Protein AF-A0A8S9J1J8-F1 (afdb_monomer_lite)

Structure (mmCIF, N/CA/C/O backbone):
data_AF-A0A8S9J1J8-F1
#
_entry.id   AF-A0A8S9J1J8-F1
#
loop_
_atom_site.group_PDB
_atom_site.id
_atom_site.type_symbol
_atom_site.label_atom_id
_atom_site.label_alt_id
_atom_site.label_comp_id
_atom_site.label_asym_id
_atom_site.label_entity_id
_atom_site.label_seq_id
_atom_site.pdbx_PDB_ins_code
_atom_site.Cartn_x
_atom_site.Cartn_y
_atom_site.Cartn_z
_atom_site.occupancy
_atom_site.B_iso_or_equiv
_atom_site.auth_seq_id
_atom_site.auth_comp_id
_atom_site.auth_asym_id
_atom_site.auth_atom_id
_atom_site.pdbx_PDB_model_num
ATOM 1 N N . MET A 1 1 ? 12.847 0.656 6.861 1.00 25.53 1 MET A N 1
ATOM 2 C CA . MET A 1 1 ? 12.486 1.828 7.691 1.00 25.53 1 MET A CA 1
ATOM 3 C C . MET A 1 1 ? 11.858 1.323 8.984 1.00 25.53 1 MET A C 1
ATOM 5 O O . MET A 1 1 ? 11.031 0.424 8.925 1.00 25.53 1 MET A O 1
ATOM 9 N N . GLN A 1 2 ? 12.341 1.802 10.129 1.00 24.42 2 GLN A N 1
ATOM 10 C CA . GLN A 1 2 ? 11.990 1.339 11.476 1.00 24.42 2 GLN A CA 1
ATOM 11 C C . GLN A 1 2 ? 10.676 2.005 11.918 1.00 24.42 2 GLN A C 1
ATOM 13 O O . GLN A 1 2 ? 10.567 3.224 11.821 1.00 24.42 2 GLN A O 1
ATOM 18 N N . LEU A 1 3 ? 9.692 1.235 12.387 1.00 32.12 3 LEU A N 1
ATOM 19 C CA . LEU A 1 3 ? 8.534 1.776 13.107 1.00 32.12 3 LEU A CA 1
ATOM 20 C C . LEU A 1 3 ? 8.740 1.469 14.590 1.00 32.12 3 LEU A C 1
ATOM 22 O O . LEU A 1 3 ? 8.876 0.304 14.964 1.00 32.12 3 LEU A O 1
ATOM 26 N N . SER A 1 4 ? 8.841 2.511 15.412 1.00 30.23 4 SER A N 1
ATOM 27 C CA . SER A 1 4 ? 9.025 2.411 16.860 1.00 30.23 4 SER A CA 1
ATOM 28 C C . SER A 1 4 ? 7.765 2.885 17.574 1.00 30.23 4 SER A C 1
ATOM 30 O O . SER A 1 4 ? 7.370 4.034 17.408 1.00 30.23 4 SER A O 1
ATOM 32 N N . GLY A 1 5 ? 7.182 2.022 18.400 1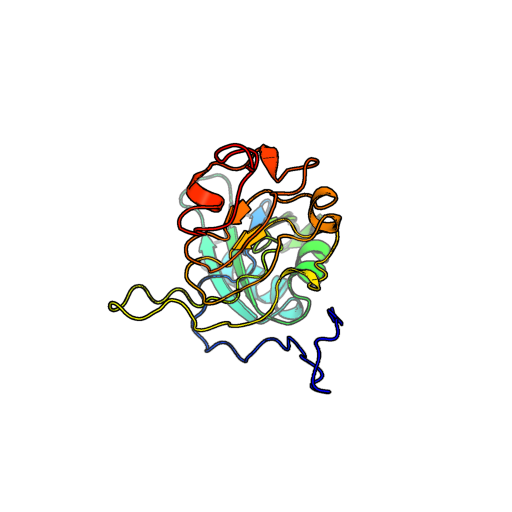.00 36.88 5 GLY A N 1
ATOM 33 C CA . GLY A 1 5 ? 6.126 2.359 19.350 1.00 36.88 5 GLY A CA 1
ATOM 34 C C . GLY A 1 5 ? 6.207 1.420 20.552 1.00 36.88 5 GLY A C 1
ATOM 35 O O . GLY A 1 5 ? 6.555 0.249 20.405 1.00 36.88 5 GLY A O 1
ATOM 36 N N . THR A 1 6 ? 5.949 1.943 21.748 1.00 33.34 6 THR A N 1
ATOM 37 C CA . THR A 1 6 ? 5.996 1.206 23.017 1.00 33.34 6 THR A CA 1
ATOM 38 C C . THR A 1 6 ? 4.599 0.758 23.455 1.00 33.34 6 THR A C 1
ATOM 40 O O . THR A 1 6 ? 3.661 1.558 23.503 1.00 33.34 6 THR A O 1
ATOM 43 N N . ASP A 1 7 ? 4.467 -0.512 23.853 1.00 44.50 7 ASP A N 1
ATOM 44 C CA . ASP A 1 7 ? 3.337 -0.994 24.657 1.00 44.50 7 ASP A CA 1
ATOM 45 C C . ASP A 1 7 ? 3.800 -1.499 26.039 1.00 44.50 7 ASP A C 1
ATOM 47 O O . ASP A 1 7 ? 4.962 -1.854 26.254 1.00 44.50 7 ASP A O 1
ATOM 51 N N . VAL A 1 8 ? 2.873 -1.437 26.996 1.00 35.56 8 VAL A N 1
ATOM 52 C CA . VAL A 1 8 ? 3.000 -1.694 28.429 1.00 35.56 8 VAL A CA 1
ATOM 53 C C . VAL A 1 8 ? 3.531 -3.106 28.666 1.00 35.56 8 VAL A C 1
ATOM 55 O O . VAL A 1 8 ? 2.903 -4.090 28.290 1.00 35.56 8 VAL A O 1
ATOM 58 N N . GLY A 1 9 ? 4.683 -3.205 29.333 1.00 31.42 9 GLY A N 1
ATOM 59 C CA . GLY A 1 9 ? 5.298 -4.487 29.702 1.00 31.42 9 GLY A CA 1
ATOM 60 C C . GLY A 1 9 ? 6.797 -4.599 29.423 1.00 31.42 9 GLY A C 1
ATOM 61 O O . GLY A 1 9 ? 7.376 -5.640 29.709 1.00 31.42 9 GLY A O 1
ATOM 62 N N . GLY A 1 10 ? 7.442 -3.557 28.885 1.00 27.41 10 GLY A N 1
ATOM 63 C CA . GLY A 1 10 ? 8.901 -3.539 28.701 1.00 27.41 10 GLY A CA 1
ATOM 64 C C . GLY A 1 10 ? 9.410 -4.357 27.509 1.00 27.41 10 GLY A C 1
ATOM 65 O O . GLY A 1 10 ? 10.617 -4.548 27.375 1.00 27.41 10 GLY A O 1
ATOM 66 N N . TRP A 1 11 ? 8.521 -4.809 26.621 1.00 27.30 11 TRP A N 1
ATOM 67 C CA . TRP A 1 11 ? 8.899 -5.483 25.381 1.00 27.30 11 TRP A CA 1
ATOM 68 C C . TRP A 1 11 ? 9.010 -4.475 24.238 1.00 27.30 11 TRP A C 1
ATOM 70 O O . TRP A 1 11 ? 8.052 -3.789 23.891 1.00 27.30 11 TRP A O 1
ATOM 80 N N . ASN A 1 12 ? 10.195 -4.398 23.635 1.00 29.52 12 ASN A N 1
ATOM 81 C CA . ASN A 1 12 ? 10.437 -3.592 22.445 1.00 29.52 12 ASN A CA 1
ATOM 82 C C . ASN A 1 12 ? 9.939 -4.383 21.222 1.00 29.52 12 ASN A C 1
ATOM 84 O O . ASN A 1 12 ? 10.645 -5.260 20.716 1.00 29.52 12 ASN A O 1
ATOM 88 N N . VAL A 1 13 ? 8.700 -4.142 20.779 1.00 33.00 13 VAL A N 1
ATOM 89 C CA . VAL A 1 13 ? 8.144 -4.828 19.601 1.00 33.00 13 VAL A CA 1
ATOM 90 C C . VAL A 1 13 ? 8.839 -4.281 18.362 1.00 33.00 13 VAL A C 1
ATOM 92 O O . VAL A 1 13 ? 8.517 -3.216 17.846 1.00 33.00 13 VAL A O 1
ATOM 95 N N . THR A 1 14 ? 9.833 -5.023 17.885 1.00 31.72 14 THR A N 1
ATOM 96 C CA . THR A 1 14 ? 10.477 -4.725 16.612 1.00 31.72 14 THR A CA 1
ATOM 97 C C . THR A 1 14 ? 9.711 -5.460 15.524 1.00 31.72 14 THR A C 1
ATOM 99 O O . THR A 1 14 ? 9.804 -6.684 15.429 1.00 31.72 14 THR A O 1
ATOM 102 N N . VAL A 1 15 ? 8.989 -4.733 14.672 1.00 34.25 15 VAL A N 1
ATOM 103 C CA . VAL A 1 15 ? 8.536 -5.289 13.392 1.00 34.25 15 VAL A CA 1
ATOM 104 C C . VAL A 1 15 ? 9.763 -5.366 12.487 1.00 34.25 15 VAL A C 1
ATOM 106 O O . VAL A 1 15 ? 10.074 -4.448 11.731 1.00 34.25 15 VAL A O 1
ATOM 109 N N . LYS A 1 16 ? 10.534 -6.444 12.634 1.00 30.59 16 LYS A N 1
ATOM 110 C CA . LYS A 1 16 ? 11.496 -6.849 11.611 1.00 30.59 16 LYS A CA 1
ATOM 111 C C . LYS A 1 16 ? 10.705 -7.569 10.521 1.00 30.59 16 LYS A C 1
ATOM 113 O O . LYS A 1 16 ? 9.780 -8.304 10.873 1.00 30.59 16 LYS A O 1
ATOM 118 N N . PRO A 1 17 ? 11.040 -7.406 9.231 1.00 32.81 17 PRO A N 1
ATOM 119 C CA . PRO A 1 17 ? 10.582 -8.359 8.234 1.00 32.81 17 PRO A CA 1
ATOM 120 C C . PRO A 1 17 ? 10.986 -9.755 8.724 1.00 32.81 17 PRO A C 1
ATOM 122 O O . PRO A 1 17 ? 12.171 -10.070 8.842 1.00 32.81 17 PRO A O 1
ATOM 125 N N . TYR A 1 18 ? 9.993 -10.551 9.124 1.00 31.89 18 TYR A N 1
ATOM 126 C CA . TYR A 1 18 ? 10.176 -11.980 9.329 1.00 31.89 18 TYR A CA 1
ATOM 127 C C . TYR A 1 18 ? 10.636 -12.553 7.982 1.00 31.89 18 TYR A C 1
ATOM 129 O O . TYR A 1 18 ? 10.136 -12.085 6.953 1.00 31.89 18 TYR A O 1
ATOM 137 N N . PRO A 1 19 ? 11.596 -13.492 7.941 1.00 31.20 19 PRO A N 1
ATOM 138 C CA . PRO A 1 19 ? 12.074 -14.033 6.680 1.00 31.20 19 PRO A CA 1
ATOM 139 C C . PRO A 1 19 ? 10.901 -14.764 6.026 1.00 31.20 19 PRO A C 1
ATOM 141 O O . PRO A 1 19 ? 10.507 -15.844 6.465 1.00 31.20 19 PRO A O 1
ATOM 144 N N . PHE A 1 20 ? 10.283 -14.152 5.021 1.00 35.50 20 PHE A N 1
ATOM 145 C CA . PHE A 1 20 ? 9.271 -14.839 4.241 1.00 35.50 20 PHE A CA 1
ATOM 146 C C . PHE A 1 20 ? 9.986 -15.625 3.151 1.00 35.50 20 PHE A C 1
ATOM 148 O O . PHE A 1 20 ? 10.542 -15.059 2.217 1.00 35.50 20 PHE A O 1
ATOM 155 N N . LEU A 1 21 ? 10.014 -16.934 3.411 1.00 31.88 21 LEU A N 1
ATOM 156 C CA . LEU A 1 21 ? 9.980 -18.072 2.493 1.00 31.88 21 LEU A CA 1
ATOM 157 C C . LEU A 1 21 ? 9.958 -17.698 1.003 1.00 31.88 21 LEU A C 1
ATOM 159 O O . LEU A 1 21 ? 9.106 -16.926 0.568 1.00 31.88 21 LEU A O 1
ATOM 163 N N . GLU A 1 22 ? 10.856 -18.347 0.262 1.00 34.22 22 GLU A N 1
ATOM 164 C CA . GLU A 1 22 ? 11.234 -18.229 -1.159 1.00 34.22 22 GLU A CA 1
ATOM 165 C C . GLU A 1 22 ? 10.108 -18.195 -2.223 1.00 34.22 22 GLU A C 1
ATOM 167 O O . GLU A 1 22 ? 10.412 -18.162 -3.409 1.00 34.22 22 GLU A O 1
ATOM 172 N N . ASP A 1 23 ? 8.825 -18.106 -1.864 1.00 37.66 23 ASP A N 1
ATOM 173 C CA . ASP A 1 23 ? 7.694 -18.249 -2.794 1.00 37.66 23 ASP A CA 1
ATOM 174 C C . ASP A 1 23 ? 6.606 -17.157 -2.657 1.00 37.66 23 ASP A C 1
ATOM 176 O O . ASP A 1 23 ? 5.416 -17.409 -2.863 1.00 37.66 23 ASP A O 1
ATOM 180 N N . ALA A 1 24 ? 6.966 -15.915 -2.315 1.00 38.09 24 ALA A N 1
ATOM 181 C CA . ALA A 1 24 ? 5.999 -14.813 -2.294 1.00 38.09 24 ALA A CA 1
ATOM 182 C C . ALA A 1 24 ? 5.806 -14.184 -3.691 1.00 38.09 24 ALA A C 1
ATOM 184 O O . ALA A 1 24 ? 6.718 -13.637 -4.299 1.00 38.09 24 ALA A O 1
ATOM 185 N N . ASP A 1 25 ? 4.571 -14.251 -4.179 1.00 43.97 25 ASP A N 1
ATOM 186 C CA . ASP A 1 25 ? 4.028 -13.801 -5.473 1.00 43.97 25 ASP A CA 1
ATOM 187 C C . ASP A 1 25 ? 4.064 -12.265 -5.735 1.00 43.97 25 ASP A C 1
ATOM 189 O O . ASP A 1 25 ? 3.180 -11.725 -6.403 1.00 43.97 25 ASP A O 1
ATOM 193 N N . TRP A 1 26 ? 5.031 -11.524 -5.180 1.00 52.16 26 TRP A N 1
ATOM 194 C CA . TRP A 1 26 ? 4.999 -10.051 -5.124 1.00 52.16 26 TRP A CA 1
ATOM 195 C C . TRP A 1 26 ? 6.368 -9.386 -5.302 1.00 52.16 26 TRP A C 1
ATOM 197 O O . TRP A 1 26 ? 6.784 -8.548 -4.507 1.00 52.16 26 TRP A O 1
ATOM 207 N N . ASP A 1 27 ? 7.046 -9.755 -6.379 1.00 60.03 27 ASP A N 1
ATOM 208 C CA . ASP A 1 27 ? 8.287 -9.129 -6.832 1.00 60.03 27 ASP A CA 1
ATOM 209 C C . ASP A 1 27 ? 7.979 -7.796 -7.550 1.00 60.03 27 ASP A C 1
ATOM 211 O O . ASP A 1 27 ? 7.032 -7.770 -8.351 1.00 60.03 27 ASP A O 1
ATOM 215 N N . PRO A 1 28 ? 8.718 -6.688 -7.317 1.00 62.34 28 PRO A N 1
ATOM 216 C CA . PRO A 1 28 ? 8.580 -5.477 -8.120 1.00 62.34 28 PRO A CA 1
ATOM 217 C C . PRO A 1 28 ? 8.691 -5.793 -9.613 1.00 62.34 28 PRO A C 1
ATOM 219 O O . PRO A 1 28 ? 9.556 -6.557 -10.059 1.00 62.34 28 PRO A O 1
ATOM 222 N N . VAL A 1 29 ? 7.788 -5.196 -10.395 1.00 75.31 29 VA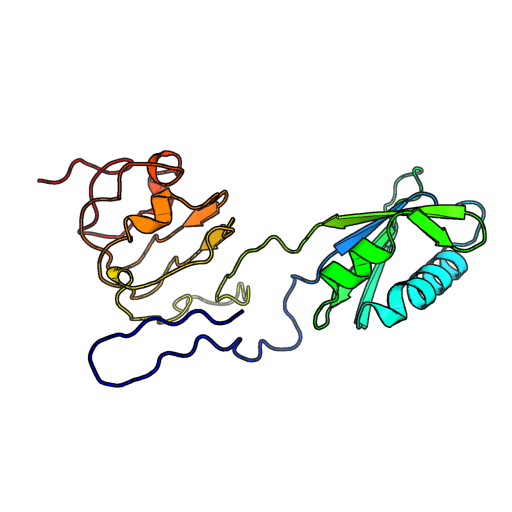L A N 1
ATOM 223 C CA . VAL A 1 29 ? 7.697 -5.444 -11.834 1.00 75.31 29 VAL A CA 1
ATOM 224 C C . VAL A 1 29 ? 8.144 -4.201 -12.583 1.00 75.31 29 VAL A C 1
ATOM 226 O O . VAL A 1 29 ? 7.453 -3.181 -12.596 1.00 75.31 29 VAL A O 1
ATOM 229 N N . ALA A 1 30 ? 9.284 -4.299 -13.260 1.00 82.31 30 ALA A N 1
ATOM 230 C CA . ALA A 1 30 ? 9.712 -3.280 -14.204 1.00 82.31 30 ALA A CA 1
ATOM 231 C C . ALA A 1 30 ? 9.024 -3.518 -15.552 1.00 82.31 30 ALA A C 1
ATOM 233 O O . ALA A 1 30 ? 9.156 -4.581 -16.163 1.00 82.31 30 ALA A O 1
ATOM 234 N N . ILE A 1 31 ? 8.283 -2.524 -16.026 1.00 80.69 31 ILE A N 1
ATOM 235 C CA . ILE A 1 31 ? 7.707 -2.503 -17.365 1.00 80.69 31 ILE A CA 1
ATOM 236 C C . ILE A 1 31 ? 8.668 -1.770 -18.287 1.00 80.69 31 ILE A C 1
ATOM 238 O O . ILE A 1 31 ? 8.944 -0.589 -18.083 1.00 80.69 31 ILE A O 1
ATOM 242 N N . VAL A 1 32 ? 9.147 -2.472 -19.310 1.00 87.75 32 VAL A N 1
ATOM 243 C CA . VAL A 1 32 ? 10.157 -1.974 -20.243 1.00 87.75 32 VAL A CA 1
ATOM 244 C C . VAL A 1 32 ? 9.564 -1.845 -21.639 1.00 87.75 32 VAL A C 1
ATOM 246 O O . VAL A 1 32 ? 8.928 -2.772 -22.151 1.00 87.75 32 VAL A O 1
ATOM 249 N N . GLN A 1 33 ? 9.788 -0.685 -22.248 1.00 87.62 33 GLN A N 1
ATOM 250 C CA . GLN A 1 33 ? 9.390 -0.334 -23.610 1.00 87.62 33 GLN A CA 1
ATOM 251 C C . GLN A 1 33 ? 10.556 0.308 -24.362 1.00 87.62 33 GLN A C 1
ATOM 253 O O . GLN A 1 33 ? 11.525 0.753 -23.752 1.00 87.62 33 GLN A O 1
ATOM 258 N N . GLY A 1 34 ? 10.441 0.400 -25.687 1.00 82.31 34 GLY A N 1
ATOM 259 C CA . GLY A 1 34 ? 11.398 1.135 -26.522 1.00 82.31 34 GLY A CA 1
ATOM 260 C C . GLY A 1 34 ? 12.673 0.365 -26.872 1.00 82.31 34 GLY A C 1
ATOM 261 O O . GLY A 1 34 ? 13.566 0.939 -27.482 1.00 82.31 34 GLY A O 1
ATOM 262 N N . TYR A 1 35 ? 12.763 -0.920 -26.521 1.00 85.12 35 TYR A N 1
ATOM 263 C CA . TYR A 1 35 ? 13.835 -1.799 -26.992 1.00 85.12 35 TYR A CA 1
ATOM 264 C C . TYR A 1 35 ? 13.643 -2.177 -28.468 1.00 85.12 35 TYR A C 1
ATOM 266 O O . TYR A 1 35 ? 12.525 -2.148 -28.987 1.00 85.12 35 TYR A O 1
ATOM 274 N N . ASP A 1 36 ? 14.730 -2.562 -29.140 1.00 85.50 36 ASP A N 1
ATOM 275 C CA . ASP A 1 36 ? 14.686 -2.973 -30.543 1.00 85.50 36 ASP A CA 1
ATOM 276 C C . ASP A 1 36 ? 13.858 -4.258 -30.721 1.00 85.50 36 ASP A C 1
ATOM 278 O O . ASP A 1 36 ? 14.245 -5.344 -30.285 1.00 85.50 36 ASP A O 1
ATOM 282 N N . THR A 1 37 ? 12.696 -4.129 -31.361 1.00 82.25 37 THR A N 1
ATOM 283 C CA . THR A 1 37 ? 11.778 -5.247 -31.632 1.00 82.25 37 THR A CA 1
ATOM 284 C C . THR A 1 37 ? 12.132 -6.022 -32.902 1.00 82.25 37 THR A C 1
ATOM 286 O O . THR A 1 37 ? 11.535 -7.070 -33.147 1.00 82.25 37 THR A O 1
ATOM 289 N N . CYS A 1 38 ? 13.112 -5.553 -33.684 1.00 84.56 38 CYS A N 1
ATOM 290 C CA . CYS A 1 38 ? 13.669 -6.296 -34.814 1.00 84.56 38 CYS A CA 1
ATOM 291 C C . CYS A 1 38 ? 14.561 -7.460 -34.351 1.00 84.56 38 CYS A C 1
ATOM 293 O O . CYS A 1 38 ? 14.824 -8.380 -35.126 1.00 84.56 38 CYS A O 1
ATOM 295 N N . LEU A 1 39 ? 15.019 -7.435 -33.094 1.00 83.31 39 LEU A N 1
ATOM 296 C CA . LEU A 1 39 ? 15.826 -8.493 -32.494 1.00 83.31 39 LEU A CA 1
ATOM 297 C C . LEU A 1 39 ? 14.980 -9.709 -32.088 1.00 83.31 39 LEU A C 1
ATOM 299 O O . LEU A 1 39 ? 13.795 -9.619 -31.761 1.00 83.31 39 LEU A O 1
ATOM 303 N N . GLY A 1 40 ? 15.617 -10.881 -32.059 1.00 85.19 40 GLY A N 1
ATOM 304 C CA . GLY A 1 40 ? 14.989 -12.100 -31.563 1.00 85.19 40 GLY A CA 1
ATOM 305 C C . GLY A 1 40 ? 14.672 -12.007 -30.067 1.00 85.19 40 GLY A C 1
ATOM 306 O O . GLY A 1 40 ? 15.435 -11.436 -29.289 1.00 85.19 40 GLY A O 1
ATOM 307 N N . LYS A 1 41 ? 13.574 -12.638 -29.623 1.00 84.50 41 LYS A N 1
ATOM 308 C CA . LYS A 1 41 ? 13.170 -12.640 -28.199 1.00 84.50 41 LYS A CA 1
ATOM 309 C C . LYS A 1 41 ? 14.277 -13.115 -27.255 1.00 84.50 41 LYS A C 1
ATOM 311 O O . LYS A 1 41 ? 14.351 -12.633 -26.131 1.00 84.50 41 LYS A O 1
ATOM 316 N N . THR A 1 42 ? 15.121 -14.048 -27.694 1.00 87.56 42 THR A N 1
ATOM 317 C CA . THR A 1 42 ? 16.258 -14.555 -26.911 1.00 87.56 42 THR A CA 1
ATOM 318 C C . THR A 1 42 ? 17.314 -13.478 -26.679 1.00 87.56 42 THR A C 1
ATOM 320 O O . THR A 1 42 ? 17.778 -13.319 -25.553 1.00 87.56 42 THR A O 1
ATOM 323 N N . ASP A 1 43 ? 17.651 -12.706 -27.714 1.00 88.94 43 ASP A N 1
ATOM 324 C CA . ASP A 1 43 ? 18.629 -11.622 -27.611 1.00 88.94 43 ASP A CA 1
ATOM 325 C C . ASP A 1 43 ? 18.088 -10.488 -26.745 1.00 88.94 43 ASP A C 1
ATOM 327 O O . ASP A 1 43 ? 18.775 -10.042 -25.831 1.00 88.94 43 ASP A O 1
ATOM 331 N N . ILE A 1 44 ? 16.819 -10.113 -26.941 1.00 88.00 44 ILE A N 1
ATOM 332 C CA . ILE A 1 44 ? 16.143 -9.119 -26.099 1.00 88.00 44 ILE A CA 1
ATOM 333 C C . ILE A 1 44 ? 16.115 -9.590 -24.639 1.00 88.00 44 ILE A C 1
ATOM 335 O O . ILE A 1 44 ? 16.399 -8.809 -23.735 1.00 88.00 44 ILE A O 1
ATOM 339 N N . LYS A 1 45 ? 15.817 -10.874 -24.385 1.00 90.81 45 LYS A N 1
ATOM 340 C CA . LYS A 1 45 ? 15.795 -11.433 -23.026 1.00 90.81 45 LYS A CA 1
ATOM 341 C C . LYS A 1 45 ? 17.172 -11.367 -22.365 1.00 90.81 45 LYS A C 1
ATOM 343 O O . LYS A 1 45 ? 17.243 -10.989 -21.202 1.00 90.81 45 LYS A O 1
ATOM 348 N N . ARG A 1 46 ? 18.247 -11.699 -23.090 1.00 91.50 46 ARG A N 1
ATOM 349 C CA . ARG A 1 46 ? 19.627 -11.593 -22.586 1.00 91.50 46 ARG A CA 1
ATOM 350 C C . ARG A 1 46 ? 19.993 -10.145 -22.279 1.00 91.50 46 ARG A C 1
ATOM 352 O O . ARG A 1 46 ? 20.472 -9.865 -21.193 1.00 91.50 46 ARG A O 1
ATOM 359 N N . MET A 1 47 ? 19.698 -9.228 -23.196 1.00 91.31 47 MET A N 1
ATOM 360 C CA . MET A 1 47 ? 19.991 -7.808 -23.002 1.00 91.31 47 MET A CA 1
ATOM 361 C C . MET A 1 47 ? 19.249 -7.226 -21.799 1.00 91.31 47 MET A C 1
ATOM 363 O O . MET A 1 47 ? 19.855 -6.527 -20.998 1.00 91.31 47 MET A O 1
ATOM 367 N N . LEU A 1 48 ? 17.966 -7.559 -21.628 1.00 91.31 48 LEU A N 1
ATOM 368 C CA . LEU A 1 48 ? 17.206 -7.183 -20.436 1.00 91.31 48 LEU A CA 1
ATOM 369 C C . LEU A 1 48 ? 17.798 -7.808 -19.167 1.00 91.31 48 LEU A C 1
ATOM 371 O O . LEU A 1 48 ? 17.847 -7.155 -18.133 1.00 91.31 48 LEU A O 1
ATOM 375 N N . PHE A 1 49 ? 18.262 -9.055 -19.232 1.00 91.56 49 PHE A N 1
ATOM 376 C CA . PHE A 1 49 ? 18.898 -9.699 -18.089 1.00 91.56 49 PHE A CA 1
ATOM 377 C C . PHE A 1 49 ? 20.176 -8.967 -17.664 1.00 91.56 49 PHE A C 1
ATOM 379 O O . PHE A 1 49 ? 20.323 -8.612 -16.497 1.00 91.56 49 PHE A O 1
ATOM 386 N N . ASP A 1 50 ? 21.060 -8.680 -18.617 1.00 90.69 50 ASP A N 1
ATOM 387 C CA . ASP A 1 50 ? 22.324 -7.990 -18.360 1.00 90.69 50 ASP A CA 1
ATOM 388 C C . ASP A 1 50 ? 22.077 -6.568 -17.835 1.00 90.69 50 ASP A C 1
ATOM 390 O O . ASP A 1 50 ? 22.690 -6.152 -16.851 1.00 90.69 50 ASP A O 1
ATOM 394 N N . HIS A 1 51 ? 21.126 -5.849 -18.439 1.00 92.00 51 HIS A N 1
ATOM 395 C CA . HIS A 1 51 ? 20.814 -4.456 -18.105 1.00 92.00 51 HIS A CA 1
ATOM 396 C C . HIS A 1 51 ? 20.227 -4.283 -16.698 1.00 92.00 51 HIS A C 1
ATOM 398 O O . HIS A 1 51 ? 20.519 -3.297 -16.031 1.00 92.00 51 HIS A O 1
ATOM 404 N N . PHE A 1 52 ? 19.435 -5.250 -16.224 1.00 90.38 52 PHE A N 1
ATOM 405 C CA . PHE A 1 52 ? 18.803 -5.218 -14.898 1.00 90.38 52 PHE A CA 1
ATOM 406 C C . PHE A 1 52 ? 19.585 -5.994 -13.820 1.00 90.38 52 PHE A C 1
ATOM 408 O O . PHE A 1 52 ? 19.182 -6.005 -12.656 1.00 90.38 52 PHE A O 1
ATOM 415 N N . SER A 1 53 ? 20.709 -6.626 -14.178 1.00 86.56 53 SER A N 1
ATOM 416 C CA . SER A 1 53 ? 21.493 -7.495 -13.283 1.00 86.56 53 SER A CA 1
ATOM 417 C C . SER A 1 53 ? 22.053 -6.784 -12.043 1.00 86.56 53 SER A C 1
ATOM 419 O O . SER A 1 53 ? 22.279 -7.417 -11.013 1.00 86.56 53 SER A O 1
ATOM 421 N N . SER A 1 54 ? 22.253 -5.465 -12.114 1.00 85.25 54 SER A N 1
ATOM 422 C CA . SER A 1 54 ? 22.723 -4.639 -10.995 1.00 85.25 54 SER A CA 1
ATOM 423 C C . SER A 1 54 ? 21.597 -4.184 -10.057 1.00 85.25 54 SER A C 1
ATOM 425 O O . SER A 1 54 ? 21.867 -3.776 -8.922 1.00 85.25 54 SER A O 1
ATOM 427 N N . CYS A 1 55 ? 20.337 -4.263 -10.500 1.00 80.94 55 CYS A N 1
ATOM 428 C CA . CYS A 1 55 ? 19.176 -3.826 -9.728 1.00 80.94 55 CYS A CA 1
ATOM 429 C C . CYS A 1 55 ? 18.780 -4.849 -8.658 1.00 80.94 55 CYS A C 1
ATOM 431 O O . CYS A 1 55 ? 18.360 -4.467 -7.569 1.00 80.94 55 CYS A O 1
ATOM 433 N N . GLY A 1 56 ? 18.937 -6.142 -8.942 1.00 78.69 56 GLY A N 1
ATOM 434 C CA . GLY A 1 56 ? 18.549 -7.235 -8.055 1.00 78.69 56 GLY A CA 1
ATOM 435 C C . GLY A 1 56 ? 18.620 -8.588 -8.760 1.00 78.69 56 GLY A C 1
ATOM 436 O O . GLY A 1 56 ? 19.157 -8.704 -9.859 1.00 78.69 56 GLY A O 1
ATOM 437 N N . GLN A 1 57 ? 18.064 -9.623 -8.135 1.00 80.38 57 GLN A N 1
ATOM 438 C CA . GLN A 1 57 ? 17.920 -10.932 -8.765 1.00 80.38 57 GLN A CA 1
ATOM 439 C C . GLN A 1 57 ? 16.675 -10.946 -9.659 1.00 80.38 57 GLN A C 1
ATOM 441 O O . GLN A 1 57 ? 15.593 -10.525 -9.252 1.00 80.38 57 GLN A O 1
ATOM 446 N N . ILE A 1 58 ? 16.831 -11.425 -10.894 1.00 84.88 58 ILE A N 1
ATOM 447 C CA . ILE A 1 58 ? 15.743 -11.516 -11.872 1.00 84.88 58 ILE A CA 1
ATOM 448 C C . ILE A 1 58 ? 15.087 -12.888 -11.747 1.00 84.88 58 ILE A C 1
ATOM 450 O O . ILE A 1 58 ? 15.733 -13.909 -11.981 1.00 84.88 58 ILE A O 1
ATOM 454 N N . LYS A 1 59 ? 13.794 -12.910 -11.422 1.00 80.75 59 LYS A N 1
ATOM 455 C CA . LYS A 1 59 ? 12.995 -14.137 -11.315 1.00 80.75 59 LYS A CA 1
ATOM 456 C C . LYS A 1 59 ? 12.479 -14.607 -12.669 1.00 80.75 59 LYS A C 1
ATOM 458 O O . LYS A 1 59 ? 12.568 -15.786 -12.996 1.00 80.75 59 LYS A O 1
ATOM 463 N N . ASP A 1 60 ? 11.930 -13.688 -13.462 1.00 82.94 60 ASP A N 1
ATOM 464 C CA . ASP A 1 60 ? 11.445 -13.984 -14.810 1.00 82.94 60 ASP A CA 1
ATOM 465 C C . ASP A 1 60 ? 11.383 -12.717 -15.674 1.00 82.94 60 ASP A C 1
ATOM 467 O O . ASP A 1 60 ? 11.323 -11.593 -15.174 1.00 82.94 60 ASP A O 1
ATOM 471 N N . ILE A 1 61 ? 11.361 -12.911 -16.993 1.00 86.56 61 ILE A N 1
ATOM 472 C CA . ILE A 1 61 ? 11.122 -11.861 -17.985 1.00 86.56 61 ILE A CA 1
ATOM 473 C C . ILE A 1 61 ? 10.024 -12.345 -18.923 1.00 86.56 61 ILE A C 1
ATOM 475 O O . ILE A 1 61 ? 10.207 -13.310 -19.675 1.00 86.56 61 ILE A O 1
ATOM 479 N N . LYS A 1 62 ? 8.889 -11.645 -18.906 1.00 81.44 62 LYS A N 1
ATOM 480 C CA . LYS A 1 62 ? 7.725 -11.957 -19.735 1.00 81.44 62 LYS A CA 1
ATOM 481 C C . LYS A 1 62 ? 7.551 -10.917 -20.825 1.00 81.44 62 LYS A C 1
ATOM 483 O O . LYS A 1 62 ? 7.517 -9.721 -20.566 1.00 81.44 62 LYS A O 1
ATOM 488 N N . PHE A 1 63 ? 7.373 -11.390 -22.050 1.00 80.19 63 PHE A N 1
ATOM 489 C CA . PHE A 1 63 ? 7.003 -10.549 -23.182 1.00 80.19 63 PHE A CA 1
ATOM 490 C C . PHE A 1 63 ? 5.488 -10.537 -23.317 1.00 80.19 63 PHE A C 1
ATOM 492 O O . PHE A 1 63 ? 4.858 -11.601 -23.357 1.00 80.19 63 PHE A O 1
ATOM 499 N N . GLN A 1 64 ? 4.890 -9.352 -23.407 1.00 71.81 64 GLN A N 1
ATOM 500 C CA . GLN A 1 64 ? 3.461 -9.273 -23.669 1.00 71.81 64 GLN A CA 1
ATOM 501 C C . GLN A 1 64 ? 3.176 -9.796 -25.083 1.00 71.81 64 GLN A C 1
ATOM 503 O O . GLN A 1 64 ? 3.968 -9.612 -26.003 1.00 71.81 64 GLN A O 1
ATOM 508 N N . ARG A 1 65 ? 2.027 -10.451 -25.282 1.00 62.59 65 ARG A N 1
ATOM 509 C CA . ARG A 1 65 ? 1.624 -10.979 -26.602 1.00 62.59 65 ARG A CA 1
ATOM 510 C C . ARG A 1 65 ? 1.315 -9.883 -27.639 1.00 62.59 65 ARG A C 1
ATOM 512 O O . ARG A 1 65 ? 1.001 -10.212 -28.774 1.00 62.59 65 ARG A O 1
ATOM 519 N N . SER A 1 66 ? 1.375 -8.611 -27.243 1.00 56.34 66 SER A N 1
ATOM 520 C CA . SER A 1 66 ? 1.038 -7.450 -28.067 1.00 56.34 66 SER A CA 1
ATOM 521 C C . SER A 1 66 ? 2.234 -6.957 -28.892 1.00 56.34 66 SER A C 1
ATOM 523 O O . SER A 1 66 ? 3.381 -7.078 -28.467 1.00 56.34 66 SER A O 1
ATOM 525 N N . SER A 1 67 ? 1.965 -6.347 -30.045 1.00 53.19 67 SER A N 1
ATOM 526 C CA . SER A 1 67 ? 2.934 -5.838 -31.032 1.00 53.19 67 SER A CA 1
ATOM 527 C C . SER A 1 67 ? 3.700 -4.572 -30.609 1.00 53.19 67 SER A C 1
ATOM 529 O O . SER A 1 67 ? 4.452 -4.017 -31.400 1.00 53.19 67 SER A O 1
ATOM 531 N N . ILE A 1 68 ? 3.534 -4.106 -29.369 1.00 57.47 68 ILE A N 1
ATOM 532 C CA . ILE A 1 68 ? 3.997 -2.782 -28.911 1.00 57.47 68 ILE A CA 1
ATOM 533 C C . ILE A 1 68 ? 5.386 -2.852 -28.237 1.00 57.47 68 ILE A C 1
ATOM 535 O O . ILE A 1 68 ? 5.846 -1.871 -27.665 1.00 57.47 68 ILE A O 1
ATOM 539 N N . GLY A 1 69 ? 6.066 -4.007 -28.264 1.00 71.06 69 GLY A N 1
ATOM 540 C CA . GLY A 1 69 ? 7.395 -4.144 -27.654 1.00 71.06 69 GLY A CA 1
ATOM 541 C C . GLY A 1 69 ? 7.375 -3.900 -26.142 1.00 71.06 69 GLY A C 1
ATOM 542 O O . GLY A 1 69 ? 8.116 -3.061 -25.636 1.00 71.06 69 GLY A O 1
ATOM 543 N N . LEU A 1 70 ? 6.503 -4.614 -25.418 1.00 78.62 70 LEU A N 1
ATOM 544 C CA . LEU A 1 70 ? 6.419 -4.554 -23.955 1.00 78.62 70 LEU A CA 1
ATOM 545 C C . LEU A 1 70 ? 7.059 -5.788 -23.314 1.00 78.62 70 LEU A C 1
ATOM 547 O O . LEU A 1 70 ? 6.702 -6.922 -23.650 1.00 78.62 70 LEU A O 1
ATOM 551 N N . ALA A 1 71 ? 7.966 -5.568 -22.367 1.00 83.88 71 ALA A N 1
ATOM 552 C CA . ALA A 1 71 ? 8.494 -6.607 -21.491 1.00 83.88 71 ALA A CA 1
ATOM 553 C C . ALA A 1 71 ? 8.198 -6.281 -20.020 1.00 83.88 71 ALA A C 1
ATOM 555 O O . ALA A 1 71 ? 8.170 -5.119 -19.623 1.00 83.88 71 ALA A O 1
ATOM 556 N N . SER A 1 72 ? 7.972 -7.318 -19.222 1.00 82.44 72 SER A N 1
ATOM 557 C CA . SER A 1 72 ? 7.820 -7.256 -17.770 1.00 82.44 72 SER A CA 1
ATOM 558 C C . SER A 1 72 ? 8.968 -8.031 -17.138 1.00 82.44 72 SER A C 1
ATOM 560 O O . SER A 1 72 ? 9.094 -9.234 -17.378 1.00 82.44 72 SER A O 1
ATOM 562 N N . VAL A 1 73 ? 9.802 -7.348 -16.360 1.00 88.12 73 VAL A N 1
ATOM 563 C CA . VAL A 1 73 ? 10.940 -7.925 -15.637 1.00 88.12 73 VAL A CA 1
ATOM 564 C C . VAL A 1 73 ? 10.552 -8.029 -14.165 1.00 88.12 73 VAL A C 1
ATOM 566 O O . VAL A 1 73 ? 10.222 -7.021 -13.544 1.00 88.12 73 VAL A O 1
ATOM 569 N N . TYR A 1 74 ? 10.558 -9.248 -13.631 1.00 81.75 74 TYR A N 1
ATOM 570 C CA . TYR A 1 74 ? 10.239 -9.540 -12.234 1.00 81.75 74 TYR A CA 1
ATOM 571 C C . TYR A 1 74 ? 11.542 -9.608 -11.444 1.00 81.75 74 TYR A C 1
ATOM 573 O O . TYR A 1 74 ? 12.390 -10.457 -11.735 1.00 81.75 74 TYR A O 1
ATOM 581 N N . LEU A 1 75 ? 11.711 -8.705 -10.483 1.00 77.69 75 LEU A N 1
ATOM 582 C CA . LEU A 1 75 ? 12.961 -8.501 -9.751 1.00 77.69 75 LEU A CA 1
ATOM 583 C C . LEU A 1 75 ? 12.735 -8.628 -8.253 1.00 77.69 75 LEU A C 1
ATOM 585 O O . LEU A 1 75 ? 11.696 -8.219 -7.763 1.00 77.69 75 LEU A O 1
ATOM 589 N N . TYR A 1 76 ? 13.727 -9.103 -7.512 1.00 70.88 76 TYR A N 1
ATOM 590 C CA . TYR A 1 76 ? 13.720 -9.051 -6.053 1.00 70.88 76 TYR A CA 1
ATOM 591 C C . TYR A 1 76 ? 15.113 -8.718 -5.517 1.00 70.88 76 TYR A C 1
ATOM 593 O O . TYR A 1 76 ? 16.133 -8.995 -6.152 1.00 70.88 76 TYR A O 1
ATOM 601 N N . GLY A 1 77 ? 15.168 -8.080 -4.351 1.00 62.34 77 GLY A N 1
ATOM 602 C CA . GLY A 1 77 ? 16.419 -7.649 -3.731 1.00 62.34 77 GLY A CA 1
ATOM 603 C C . GLY A 1 77 ? 16.300 -6.298 -3.033 1.00 62.34 77 GLY A C 1
ATOM 604 O O . GLY A 1 77 ? 15.404 -5.502 -3.312 1.00 62.34 77 GLY A O 1
ATOM 605 N N . GLU A 1 78 ? 17.212 -6.039 -2.100 1.00 57.94 78 GLU A N 1
ATOM 606 C CA . GLU A 1 78 ? 17.240 -4.787 -1.344 1.00 57.94 78 GLU A CA 1
ATOM 607 C C . 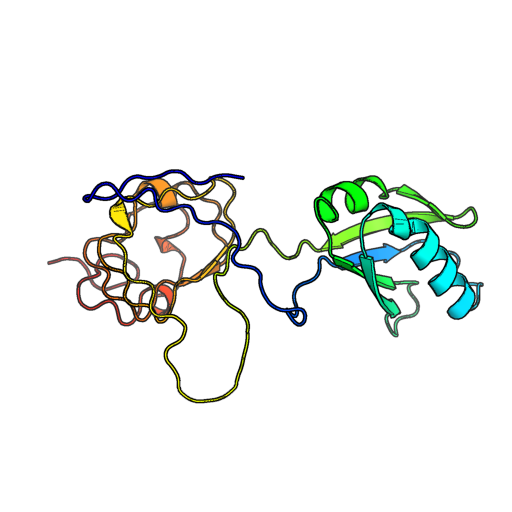GLU A 1 78 ? 17.545 -3.587 -2.260 1.00 57.94 78 GLU A C 1
ATOM 609 O O . GLU A 1 78 ? 18.534 -3.576 -3.006 1.00 57.94 78 GLU A O 1
ATOM 614 N N . GLY A 1 79 ? 16.673 -2.573 -2.213 1.00 63.38 79 GLY A N 1
ATOM 615 C CA . GLY A 1 79 ? 16.786 -1.363 -3.033 1.00 63.38 79 GLY A CA 1
ATOM 616 C C . GLY A 1 79 ? 16.556 -1.588 -4.531 1.00 63.38 79 GLY A C 1
ATOM 617 O O . GLY A 1 79 ? 16.948 -0.742 -5.331 1.00 63.38 79 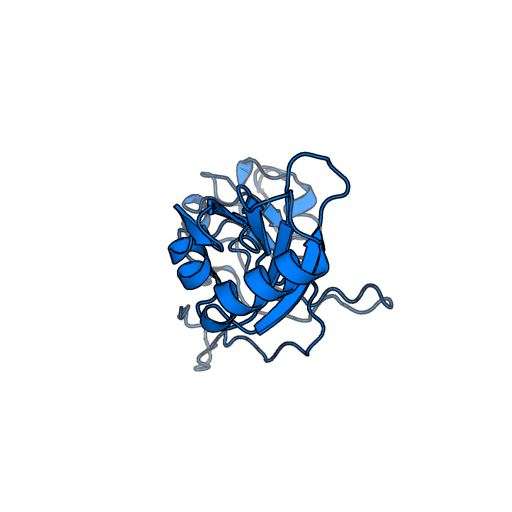GLY A O 1
ATOM 618 N N . ALA A 1 80 ? 15.962 -2.720 -4.933 1.00 71.62 80 ALA A N 1
ATOM 619 C CA . ALA A 1 80 ? 15.718 -3.017 -6.345 1.00 71.62 80 ALA A CA 1
ATOM 620 C C . ALA A 1 80 ? 14.783 -1.997 -7.009 1.00 71.62 80 ALA A C 1
ATOM 622 O O . ALA A 1 80 ? 14.984 -1.657 -8.168 1.00 71.62 80 ALA A O 1
ATOM 623 N N . GLU A 1 81 ? 13.802 -1.470 -6.276 1.00 70.25 81 GLU A N 1
ATOM 624 C CA . GLU A 1 81 ? 12.856 -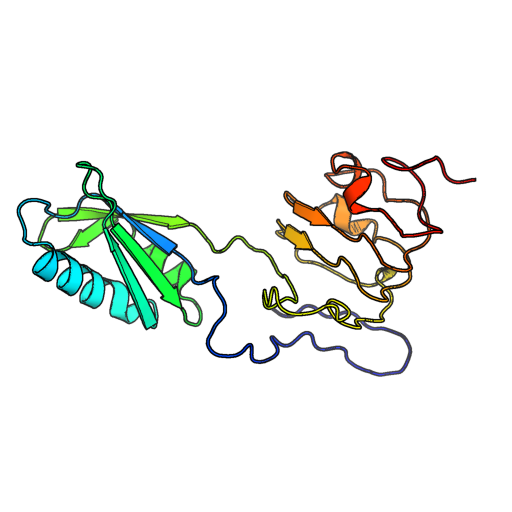0.468 -6.781 1.00 70.25 81 GLU A CA 1
ATOM 625 C C . GLU A 1 81 ? 13.554 0.832 -7.204 1.00 70.25 81 GLU A C 1
ATOM 627 O O . GLU A 1 81 ? 13.390 1.269 -8.344 1.00 70.25 81 GLU A O 1
ATOM 632 N N . ASP A 1 82 ? 14.384 1.398 -6.324 1.00 73.62 82 ASP A N 1
ATOM 633 C CA . ASP A 1 82 ? 15.123 2.636 -6.594 1.00 73.62 82 ASP A CA 1
ATOM 634 C C . ASP A 1 82 ? 16.093 2.446 -7.771 1.00 73.62 82 ASP A C 1
ATOM 636 O O . ASP A 1 82 ? 16.084 3.215 -8.730 1.00 73.62 82 ASP A O 1
ATOM 640 N N . LYS A 1 83 ? 16.848 1.338 -7.766 1.00 80.19 83 LYS A N 1
ATOM 641 C CA . LYS A 1 83 ? 17.803 1.010 -8.837 1.00 80.19 83 LYS A CA 1
ATOM 642 C C . LYS A 1 83 ? 17.134 0.767 -10.188 1.00 80.19 83 LYS A C 1
ATOM 644 O O . LYS A 1 83 ? 17.763 0.981 -11.217 1.00 80.19 83 LYS A O 1
ATOM 649 N N . VAL A 1 84 ? 15.900 0.260 -10.211 1.00 83.69 84 VAL A N 1
ATOM 650 C CA . VAL A 1 84 ? 15.129 0.075 -11.451 1.00 83.69 84 VAL A CA 1
ATOM 651 C C . VAL A 1 84 ? 14.682 1.417 -12.014 1.00 83.69 84 VAL A C 1
ATOM 653 O O . VAL A 1 84 ? 14.728 1.606 -13.228 1.00 83.69 84 VAL A O 1
ATOM 656 N N . LEU A 1 85 ? 14.243 2.339 -11.156 1.00 77.88 85 LEU A N 1
ATOM 657 C CA . LEU A 1 85 ? 13.826 3.676 -11.580 1.00 77.88 85 LEU A CA 1
ATOM 658 C C . LEU A 1 85 ? 14.994 4.475 -12.168 1.00 77.88 85 LEU A C 1
ATOM 660 O O . LEU A 1 85 ? 14.796 5.192 -13.146 1.00 77.88 85 LEU A O 1
ATOM 664 N N . ASP A 1 86 ? 16.210 4.271 -11.658 1.00 86.25 86 ASP A N 1
ATOM 665 C CA . ASP A 1 86 ? 17.432 4.870 -12.212 1.00 86.25 86 ASP A CA 1
ATOM 666 C C . ASP A 1 86 ? 17.732 4.427 -13.658 1.00 86.25 86 ASP A C 1
ATOM 668 O O . ASP A 1 86 ? 18.491 5.089 -14.369 1.00 86.25 86 ASP A O 1
ATOM 672 N N . LEU A 1 87 ? 17.136 3.321 -14.126 1.00 87.38 87 LEU A N 1
ATOM 673 C CA . LEU A 1 87 ? 17.285 2.847 -15.503 1.00 87.38 87 LEU A CA 1
ATOM 674 C C . LEU A 1 87 ? 16.306 3.502 -16.490 1.00 87.38 87 LEU A C 1
ATOM 676 O O . LEU A 1 87 ? 16.434 3.264 -17.698 1.00 87.38 87 LEU A O 1
ATOM 680 N N . ASP A 1 88 ? 15.340 4.310 -16.040 1.00 88.38 88 ASP A N 1
ATOM 681 C CA . ASP A 1 88 ? 14.411 4.981 -16.953 1.00 88.38 88 ASP A CA 1
ATOM 682 C C . ASP A 1 88 ? 15.141 5.962 -17.883 1.00 88.38 88 ASP A C 1
ATOM 684 O O . ASP A 1 88 ? 15.938 6.802 -17.469 1.00 88.38 88 ASP A O 1
ATOM 688 N N . GLY A 1 89 ? 14.888 5.839 -19.186 1.00 85.69 89 GLY A N 1
ATOM 689 C CA . GLY A 1 89 ? 15.544 6.649 -20.207 1.00 85.69 89 GLY A CA 1
ATOM 690 C C . GLY A 1 89 ? 16.989 6.251 -20.526 1.00 85.69 89 GLY A C 1
ATOM 691 O O . GLY A 1 89 ? 17.637 6.963 -21.301 1.00 85.69 89 GLY A O 1
ATOM 692 N N . SER A 1 90 ? 17.487 5.140 -19.977 1.00 92.44 90 SER A N 1
ATOM 693 C CA . SER A 1 90 ? 18.782 4.557 -20.350 1.00 92.44 90 SER A CA 1
ATOM 694 C C . SER A 1 90 ? 18.762 3.958 -21.765 1.00 92.44 90 SER A C 1
ATOM 696 O O . SER A 1 90 ? 17.718 3.873 -22.416 1.00 92.44 90 SER A O 1
ATOM 698 N N . TYR A 1 91 ? 19.931 3.565 -22.274 1.00 90.19 91 TYR A N 1
ATOM 699 C CA . TYR A 1 91 ? 20.062 2.952 -23.597 1.00 90.19 91 TYR A CA 1
ATOM 700 C C . TYR A 1 91 ? 20.383 1.466 -23.481 1.00 90.19 91 TYR A C 1
ATOM 702 O O . TYR A 1 91 ? 21.308 1.083 -22.769 1.00 90.19 91 TYR A O 1
ATOM 710 N N . MET A 1 92 ? 19.670 0.645 -24.248 1.00 89.94 92 MET A N 1
ATOM 711 C CA . MET A 1 92 ? 19.899 -0.792 -24.371 1.00 89.94 92 MET A CA 1
ATOM 712 C C . MET A 1 92 ? 19.987 -1.141 -25.858 1.00 89.94 92 MET A C 1
ATOM 714 O O . MET A 1 92 ? 19.031 -0.947 -26.606 1.00 89.94 92 MET A O 1
ATOM 718 N N . GLY A 1 93 ? 21.153 -1.609 -26.315 1.00 83.81 93 GLY A N 1
ATOM 719 C CA . GLY A 1 93 ? 21.370 -1.925 -27.737 1.00 83.81 93 GLY A CA 1
ATOM 720 C C . GLY A 1 93 ? 21.256 -0.725 -28.679 1.00 83.81 93 GLY A C 1
ATOM 721 O O . GLY A 1 93 ? 20.857 -0.889 -29.823 1.00 83.81 93 GLY A O 1
ATOM 722 N N . GLY A 1 94 ? 21.553 0.485 -28.197 1.00 85.56 94 GLY A N 1
ATOM 723 C CA . GLY A 1 94 ? 21.420 1.721 -28.978 1.00 85.56 94 GLY A CA 1
ATOM 724 C C . GLY A 1 94 ? 20.007 2.316 -29.002 1.00 85.56 94 GLY A C 1
ATOM 725 O O . GLY A 1 94 ? 19.839 3.441 -29.466 1.00 85.56 94 GLY A O 1
ATOM 726 N N . CYS A 1 95 ? 19.005 1.632 -28.443 1.00 86.56 95 CYS A N 1
ATOM 727 C CA . CYS A 1 95 ? 17.654 2.164 -28.292 1.00 86.56 95 CYS A CA 1
ATOM 728 C C . CYS A 1 95 ? 17.442 2.741 -26.891 1.00 86.56 95 CYS A C 1
ATOM 730 O O . CYS A 1 95 ? 17.832 2.127 -25.897 1.00 86.56 95 CYS A O 1
ATOM 732 N N . LYS A 1 96 ? 16.801 3.912 -26.810 1.00 89.62 96 LYS A N 1
ATOM 733 C CA . LYS A 1 96 ? 16.394 4.499 -25.532 1.00 89.62 96 LYS A CA 1
ATOM 734 C C . LYS A 1 96 ? 15.198 3.725 -24.989 1.00 89.62 96 LYS A C 1
ATOM 736 O O . LYS A 1 96 ? 14.134 3.733 -25.608 1.00 89.62 96 LYS A O 1
ATOM 741 N N . ILE A 1 97 ? 15.370 3.089 -23.839 1.00 87.69 97 ILE A N 1
ATOM 742 C CA . ILE A 1 97 ? 14.301 2.345 -23.184 1.00 87.69 97 ILE A CA 1
ATOM 743 C C . ILE A 1 97 ? 13.554 3.236 -22.196 1.00 87.69 97 ILE A C 1
ATOM 745 O O . ILE A 1 97 ? 14.124 4.132 -21.576 1.00 87.69 97 ILE A O 1
ATOM 749 N N . LEU A 1 98 ? 12.259 2.980 -22.061 1.00 81.12 98 LEU A N 1
ATOM 750 C CA . LEU A 1 98 ? 11.427 3.549 -21.009 1.00 81.12 98 LEU A CA 1
ATOM 751 C C . LEU A 1 98 ? 11.180 2.464 -19.973 1.00 81.12 98 LEU A C 1
ATOM 753 O O . LEU A 1 98 ? 10.740 1.366 -20.328 1.00 81.12 98 LEU A O 1
ATOM 757 N N . VAL A 1 99 ? 11.456 2.782 -18.714 1.00 83.94 99 VAL A N 1
ATOM 758 C CA . VAL A 1 99 ? 11.297 1.874 -17.584 1.00 83.94 99 VAL A CA 1
ATOM 759 C C . VAL A 1 99 ? 10.276 2.477 -16.640 1.00 83.94 99 VAL A C 1
ATOM 761 O O . VAL A 1 99 ? 10.469 3.536 -16.055 1.00 83.94 99 VAL A O 1
ATOM 764 N N . LYS A 1 100 ? 9.154 1.784 -16.485 1.00 75.50 100 LYS A N 1
ATOM 765 C CA . LYS A 1 100 ? 8.143 2.131 -15.493 1.00 75.50 100 LYS A CA 1
ATOM 766 C C . LYS A 1 100 ? 8.136 1.055 -14.436 1.00 75.50 100 LYS A C 1
ATOM 768 O O . LYS A 1 100 ? 7.831 -0.098 -14.732 1.00 75.50 100 LYS A O 1
ATOM 773 N N . LEU A 1 101 ? 8.437 1.434 -13.205 1.00 68.12 101 LEU A N 1
ATOM 774 C CA . LEU A 1 101 ? 8.194 0.553 -12.083 1.00 68.12 101 LEU A CA 1
ATOM 775 C C . LEU A 1 101 ? 6.681 0.490 -11.867 1.00 68.12 101 LEU A C 1
ATOM 777 O O . LEU A 1 101 ? 6.028 1.513 -11.656 1.00 68.12 101 LEU A O 1
ATOM 781 N N . ILE A 1 102 ? 6.121 -0.711 -11.933 1.00 60.78 102 ILE A N 1
ATOM 782 C CA . ILE A 1 102 ? 4.908 -0.995 -11.184 1.00 60.78 102 ILE A CA 1
ATOM 783 C C . ILE A 1 102 ? 5.438 -1.403 -9.818 1.00 60.78 102 ILE A C 1
ATOM 785 O O . ILE A 1 102 ? 5.904 -2.542 -9.685 1.00 60.78 102 ILE A O 1
ATOM 789 N N . PRO A 1 103 ? 5.456 -0.487 -8.830 1.00 49.56 103 PRO A N 1
ATOM 790 C CA . PRO A 1 103 ? 5.819 -0.894 -7.492 1.00 49.56 103 PRO A CA 1
ATOM 791 C C . PRO A 1 103 ? 4.901 -2.059 -7.136 1.00 49.56 103 PRO A C 1
ATOM 793 O O . PRO A 1 103 ? 3.686 -2.001 -7.372 1.00 49.56 103 PRO A O 1
ATOM 796 N N . SER A 1 104 ? 5.475 -3.113 -6.558 1.00 52.41 104 SER A N 1
ATOM 797 C CA . SER A 1 104 ? 4.754 -3.839 -5.524 1.00 52.41 104 SER A CA 1
ATOM 798 C C . SER A 1 104 ? 4.358 -2.740 -4.562 1.00 52.41 104 SER A C 1
ATOM 800 O O . SER A 1 104 ? 5.209 -2.214 -3.860 1.00 52.41 104 SER A O 1
ATOM 802 N N . SER A 1 105 ? 3.137 -2.232 -4.714 1.00 36.19 105 SER A N 1
ATOM 803 C CA . SER A 1 105 ? 2.633 -1.032 -4.055 1.00 36.19 105 SER A CA 1
ATOM 804 C C . SER A 1 105 ? 3.169 -0.959 -2.629 1.00 36.19 105 SER A C 1
ATOM 806 O O . SER A 1 105 ? 3.320 -2.006 -2.009 1.00 36.19 105 SER A O 1
ATOM 808 N N . GLY A 1 106 ? 3.455 0.240 -2.114 1.00 37.75 106 GLY A N 1
ATOM 809 C CA . GLY A 1 106 ? 3.809 0.470 -0.710 1.00 37.75 106 GLY A CA 1
ATOM 810 C C . GLY A 1 106 ? 2.725 -0.050 0.245 1.00 37.75 106 GLY A C 1
ATOM 811 O O . GLY A 1 106 ? 1.942 0.718 0.806 1.00 37.75 106 GLY A O 1
ATOM 812 N N . ILE A 1 107 ? 2.687 -1.372 0.385 1.00 33.53 107 ILE A N 1
ATOM 813 C CA . ILE A 1 107 ? 1.768 -2.208 1.126 1.00 33.53 107 ILE A CA 1
ATOM 814 C C . ILE A 1 107 ? 2.634 -3.025 2.065 1.00 33.53 107 ILE A C 1
ATOM 816 O O . ILE A 1 107 ? 3.327 -3.958 1.662 1.00 33.53 107 ILE A O 1
ATOM 820 N N . TYR A 1 108 ? 2.527 -2.725 3.345 1.00 36.59 108 TYR A N 1
ATOM 821 C CA . TYR A 1 108 ? 2.866 -3.702 4.357 1.00 36.59 108 TYR A CA 1
ATOM 822 C C . TYR A 1 108 ? 1.624 -4.566 4.564 1.00 36.59 108 TYR A C 1
ATOM 824 O O . TYR A 1 108 ? 0.695 -4.179 5.267 1.00 36.59 108 TYR A O 1
ATOM 832 N N . THR A 1 109 ? 1.588 -5.737 3.934 1.00 34.47 109 THR A N 1
ATOM 833 C CA . THR A 1 109 ? 0.780 -6.848 4.436 1.00 34.47 109 THR A CA 1
ATOM 834 C C . THR A 1 109 ? 1.698 -7.758 5.219 1.00 34.47 109 THR A C 1
ATOM 836 O O . THR A 1 109 ? 2.687 -8.254 4.680 1.00 34.47 109 THR A O 1
ATOM 839 N N . VAL A 1 110 ? 1.338 -8.056 6.462 1.00 38.50 110 VAL A N 1
ATOM 840 C CA . VAL A 1 110 ? 1.876 -9.233 7.137 1.00 38.50 110 VAL A CA 1
ATOM 841 C C . VAL A 1 110 ? 1.133 -10.452 6.590 1.00 38.50 110 VAL A C 1
ATOM 843 O O . VAL A 1 110 ? 0.291 -11.003 7.281 1.00 38.50 110 VAL A O 1
ATOM 846 N N . HIS A 1 111 ? 1.346 -10.844 5.327 1.00 39.56 111 HIS A N 1
ATOM 847 C CA . HIS A 1 111 ? 0.727 -12.066 4.800 1.00 39.56 111 HIS A CA 1
ATOM 848 C C . HIS A 1 111 ? 1.474 -12.728 3.631 1.00 39.56 111 HIS A C 1
ATOM 850 O O . HIS A 1 111 ? 1.595 -12.123 2.567 1.00 39.56 111 HIS A O 1
ATOM 856 N N . PRO A 1 112 ? 1.822 -14.025 3.754 1.00 32.94 112 PRO A N 1
ATOM 857 C CA . PRO A 1 112 ? 1.939 -14.926 2.618 1.00 32.94 112 PRO A CA 1
ATOM 858 C C . PRO A 1 112 ? 0.534 -15.382 2.188 1.00 32.94 112 PRO A C 1
ATOM 860 O O . PRO A 1 112 ? -0.287 -15.816 3.003 1.00 32.94 112 PRO A O 1
ATOM 863 N N . ARG A 1 113 ? 0.231 -15.287 0.891 1.00 33.28 113 ARG A N 1
ATOM 864 C CA . ARG A 1 113 ? -0.971 -15.891 0.302 1.00 33.28 113 ARG A CA 1
ATOM 865 C C . ARG A 1 113 ? -0.785 -17.407 0.197 1.00 33.28 113 ARG A C 1
ATOM 867 O O . ARG A 1 113 ? -0.381 -17.889 -0.849 1.00 33.28 113 ARG A O 1
ATOM 874 N N . SER A 1 114 ? -1.184 -18.164 1.215 1.00 35.78 114 SER A N 1
ATOM 875 C CA . SER A 1 114 ? -1.497 -19.589 1.030 1.00 35.78 114 SER A CA 1
ATOM 876 C C . SER A 1 114 ? -3.005 -19.799 1.099 1.00 35.78 114 SER A C 1
ATOM 878 O O . SER A 1 114 ? -3.621 -19.736 2.158 1.00 35.78 114 SER A O 1
ATOM 880 N N . ARG A 1 115 ? -3.620 -20.045 -0.064 1.00 37.81 115 ARG A N 1
ATOM 881 C CA . ARG A 1 115 ? -5.042 -20.405 -0.231 1.00 37.81 115 ARG A CA 1
ATOM 882 C C . ARG A 1 115 ? -5.342 -21.861 0.167 1.00 37.81 115 ARG A C 1
ATOM 884 O O . ARG A 1 115 ? -6.202 -22.497 -0.441 1.00 37.81 115 ARG A O 1
ATOM 891 N N . HIS A 1 116 ? -4.662 -22.420 1.162 1.00 34.25 116 HIS A N 1
ATOM 892 C CA . HIS A 1 116 ? -4.875 -23.811 1.559 1.00 34.25 116 HIS A CA 1
ATOM 893 C C . HIS A 1 116 ? -5.271 -23.916 3.031 1.00 34.25 116 HIS A C 1
ATOM 895 O O . HIS A 1 116 ? -4.509 -23.549 3.912 1.00 34.25 116 HIS A O 1
ATOM 901 N N . LEU A 1 117 ? -6.490 -24.435 3.227 1.00 32.66 117 LEU A N 1
ATOM 902 C CA . LEU A 1 117 ? -7.106 -24.896 4.474 1.00 32.66 117 LEU A CA 1
ATOM 903 C C . LEU A 1 117 ? -7.293 -23.853 5.586 1.00 32.66 117 LEU A C 1
ATOM 905 O O . LEU A 1 117 ? -6.352 -23.512 6.279 1.00 32.66 117 LEU A O 1
ATOM 909 N N . GLY A 1 118 ? -8.553 -23.438 5.790 1.00 37.44 118 GLY A N 1
ATOM 910 C CA . GLY A 1 118 ? -9.289 -23.345 7.072 1.00 37.44 118 GLY A CA 1
ATOM 911 C C . GLY A 1 118 ? -8.636 -22.871 8.381 1.00 37.44 118 GLY A C 1
ATOM 912 O O . GLY A 1 118 ? -9.262 -23.027 9.425 1.00 37.44 118 GLY A O 1
ATOM 913 N N . TRP A 1 119 ? -7.422 -22.335 8.383 1.00 35.72 119 TRP A N 1
ATOM 914 C CA . TRP A 1 119 ? -6.698 -21.906 9.575 1.00 35.72 119 TRP A CA 1
ATOM 915 C C . TRP A 1 119 ? -6.766 -20.379 9.722 1.00 35.72 119 TRP A C 1
ATOM 917 O O . TRP A 1 119 ? -6.887 -19.666 8.719 1.00 35.72 119 TRP A O 1
ATOM 927 N N . PRO A 1 120 ? -6.735 -19.852 10.961 1.00 38.09 120 PRO A N 1
ATOM 928 C CA . PRO A 1 120 ? -6.777 -18.414 11.209 1.00 38.09 120 PRO A CA 1
ATOM 929 C C . PRO A 1 120 ? -5.623 -17.698 10.493 1.00 38.09 120 PRO A C 1
ATOM 931 O O . PRO A 1 120 ? -4.472 -18.133 10.546 1.00 38.09 120 PRO A O 1
ATOM 934 N N . ARG A 1 121 ? -5.953 -16.596 9.807 1.00 51.06 121 ARG A N 1
ATOM 935 C CA . ARG A 1 121 ? -5.058 -15.799 8.955 1.00 51.06 121 ARG A CA 1
ATOM 936 C C . ARG A 1 121 ? -4.122 -14.912 9.800 1.00 51.06 121 ARG A C 1
ATOM 938 O O . ARG A 1 121 ? -4.086 -13.711 9.623 1.00 51.06 121 ARG A O 1
ATOM 945 N N . ASN A 1 122 ? -3.291 -15.532 10.635 1.00 49.69 122 ASN A N 1
ATOM 946 C CA . ASN A 1 122 ? -2.424 -14.938 11.668 1.00 49.69 122 ASN A CA 1
ATOM 947 C C . ASN A 1 122 ? -3.133 -14.675 13.010 1.00 49.69 122 ASN A C 1
ATOM 949 O O . ASN A 1 122 ? -4.333 -14.436 13.095 1.00 49.69 122 ASN A O 1
ATOM 953 N N . MET A 1 123 ? -2.367 -14.801 14.099 1.00 58.47 123 MET A N 1
ATOM 954 C CA . MET A 1 123 ? -2.839 -14.657 15.483 1.00 58.47 123 MET A CA 1
ATOM 955 C C . MET A 1 123 ? -2.354 -13.346 16.118 1.00 58.47 123 MET A C 1
ATOM 957 O O . MET A 1 123 ? -2.098 -13.316 17.323 1.00 58.47 123 MET A O 1
ATOM 961 N N . PHE A 1 124 ? -2.174 -12.272 15.337 1.00 59.53 124 PHE A N 1
ATOM 962 C CA . PHE A 1 124 ? -1.660 -11.023 15.898 1.00 59.53 124 PHE A CA 1
ATOM 963 C C . PHE A 1 124 ? -2.612 -10.479 16.961 1.00 59.53 124 PHE A C 1
ATOM 965 O O . PHE A 1 124 ? -3.794 -10.261 16.704 1.00 59.53 124 PHE A O 1
ATOM 972 N N . GLN A 1 125 ? -2.080 -10.289 18.164 1.00 71.69 125 GLN A N 1
ATOM 973 C CA . GLN A 1 125 ? -2.791 -9.784 19.331 1.00 71.69 125 GLN A CA 1
ATOM 974 C C . GLN A 1 125 ? -1.950 -8.665 19.936 1.00 71.69 125 GLN A C 1
ATOM 976 O O . GLN A 1 125 ? -0.974 -8.919 20.635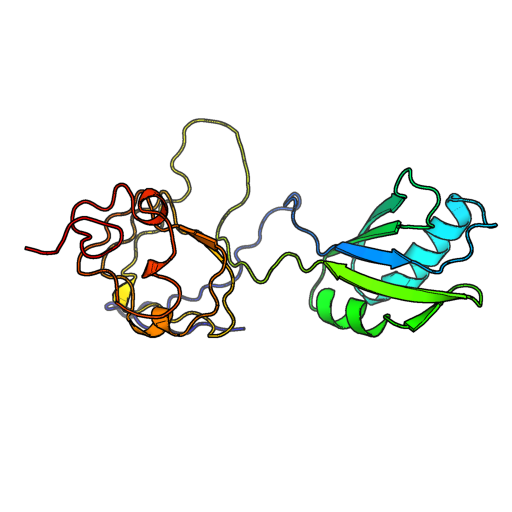 1.00 71.69 125 GLN A O 1
ATOM 981 N N . PHE A 1 126 ? -2.309 -7.431 19.607 1.00 74.00 126 PHE A N 1
ATOM 982 C CA . PHE A 1 126 ? -1.709 -6.216 20.147 1.00 74.00 126 PHE A CA 1
ATOM 983 C C . PHE A 1 126 ? -2.752 -5.091 20.149 1.00 74.00 126 PHE A C 1
ATOM 985 O O . PHE A 1 126 ? -3.813 -5.225 19.528 1.00 74.00 126 PHE A O 1
ATOM 992 N N . ASP A 1 127 ? -2.458 -4.000 20.855 1.00 79.50 127 ASP A N 1
ATOM 993 C CA . ASP A 1 127 ? -3.293 -2.797 20.886 1.00 79.50 127 ASP A CA 1
ATOM 994 C C . ASP A 1 127 ? -2.971 -1.877 19.699 1.00 79.50 127 ASP A C 1
ATOM 996 O O . ASP A 1 127 ? -1.864 -1.348 19.581 1.00 79.50 127 ASP A O 1
ATOM 1000 N N . LEU A 1 128 ? -3.952 -1.675 18.816 1.00 85.75 128 LEU A N 1
ATOM 1001 C CA . LEU A 1 128 ? -3.810 -0.830 17.632 1.00 85.75 128 LEU A CA 1
ATOM 1002 C C . LEU A 1 128 ? -3.675 0.658 17.972 1.00 85.75 128 LEU A C 1
ATOM 1004 O O . LEU A 1 128 ? -3.104 1.410 17.187 1.00 85.75 128 LEU A O 1
ATOM 1008 N N . SER A 1 129 ? -4.150 1.083 19.146 1.00 84.88 129 SER A N 1
ATOM 1009 C CA . SER A 1 129 ? -4.301 2.497 19.524 1.00 84.88 129 SER A CA 1
ATOM 1010 C C . SER A 1 129 ? -2.975 3.256 19.590 1.00 84.88 129 SER A C 1
ATOM 1012 O O . SER A 1 129 ? -2.965 4.485 19.572 1.00 84.88 129 SER A O 1
ATOM 1014 N N . ARG A 1 130 ? -1.854 2.534 19.697 1.00 77.50 130 ARG A N 1
ATOM 1015 C CA . ARG A 1 130 ? -0.497 3.093 19.812 1.00 77.50 130 ARG A CA 1
ATOM 1016 C C . ARG A 1 130 ? 0.368 2.837 18.584 1.00 77.50 130 ARG A C 1
ATOM 1018 O O . ARG A 1 130 ? 1.563 3.116 18.607 1.00 77.50 130 ARG A O 1
ATOM 1025 N N . VAL A 1 131 ? -0.215 2.279 17.527 1.00 73.75 131 VAL A N 1
ATOM 1026 C CA . VAL A 1 131 ? 0.530 1.931 16.322 1.00 73.75 131 VAL A CA 1
ATOM 1027 C C . VAL A 1 131 ? 0.688 3.153 15.432 1.00 73.75 131 VAL A C 1
ATOM 1029 O O . VAL A 1 131 ? -0.275 3.713 14.903 1.00 73.75 131 VAL A O 1
ATOM 1032 N N . GLU A 1 132 ? 1.942 3.523 15.215 1.00 73.25 132 GLU A N 1
ATOM 1033 C CA . GLU A 1 132 ? 2.324 4.509 14.217 1.00 73.25 132 GLU A CA 1
ATOM 1034 C C . GLU A 1 132 ? 2.602 3.822 12.879 1.00 73.25 132 GLU A C 1
ATOM 1036 O O . GLU A 1 132 ? 3.282 2.797 12.809 1.00 73.25 132 GLU A O 1
ATOM 1041 N N . ILE A 1 133 ? 2.070 4.406 11.806 1.00 66.88 133 ILE A N 1
ATOM 1042 C CA . ILE A 1 133 ? 2.283 3.951 10.431 1.00 66.88 133 ILE A CA 1
ATOM 1043 C C . ILE A 1 133 ? 2.948 5.061 9.609 1.00 66.88 133 ILE A C 1
ATOM 1045 O O . ILE A 1 133 ? 2.769 6.244 9.921 1.00 66.88 133 ILE A O 1
ATOM 1049 N N . PRO A 1 134 ? 3.698 4.723 8.543 1.00 64.12 134 PRO A N 1
ATOM 1050 C CA . PRO A 1 134 ? 4.282 5.724 7.663 1.00 64.12 134 PRO A CA 1
ATOM 1051 C C . PRO A 1 134 ? 3.204 6.649 7.094 1.00 64.12 134 PRO A C 1
ATOM 1053 O O . PRO A 1 134 ? 2.159 6.193 6.632 1.00 64.12 134 PRO A O 1
ATOM 1056 N N . LYS A 1 135 ? 3.484 7.955 7.043 1.00 69.25 135 LYS A N 1
ATOM 1057 C CA . LYS A 1 135 ? 2.573 8.940 6.428 1.00 69.25 135 LYS A CA 1
ATOM 1058 C C . LYS A 1 135 ? 2.363 8.721 4.928 1.00 69.25 135 LYS A C 1
ATOM 1060 O O . LYS A 1 135 ? 1.460 9.308 4.354 1.00 69.25 135 LYS A O 1
ATOM 1065 N N . THR A 1 136 ? 3.185 7.888 4.301 1.00 62.28 136 THR A N 1
ATOM 1066 C CA . THR A 1 136 ? 3.085 7.487 2.896 1.00 62.28 136 THR A CA 1
ATOM 1067 C C . THR A 1 136 ? 2.321 6.176 2.703 1.00 62.28 136 THR A C 1
ATOM 1069 O O . THR A 1 136 ? 2.233 5.703 1.573 1.00 62.28 136 THR A O 1
ATOM 1072 N N . LEU A 1 137 ? 1.785 5.567 3.772 1.00 58.38 137 LEU A N 1
ATOM 1073 C CA . LEU A 1 137 ? 1.158 4.252 3.682 1.00 58.38 137 LEU A CA 1
ATOM 1074 C C . LEU A 1 137 ? -0.087 4.305 2.793 1.00 58.38 137 LEU A C 1
ATOM 1076 O O . LEU A 1 137 ? -1.081 4.950 3.128 1.00 58.38 137 LEU A O 1
ATOM 1080 N N . GLY A 1 138 ? -0.011 3.598 1.666 1.00 50.59 138 GLY A N 1
ATOM 1081 C CA . GLY A 1 138 ? -1.103 3.483 0.712 1.00 50.59 138 GLY A CA 1
ATOM 1082 C C . GLY A 1 138 ? -2.001 2.287 0.990 1.00 50.59 138 GLY A C 1
ATOM 1083 O O . GLY A 1 138 ? -3.174 2.329 0.646 1.00 50.59 138 GLY A O 1
ATOM 1084 N N . ILE A 1 139 ? -1.500 1.205 1.591 1.00 59.78 139 ILE A N 1
ATOM 1085 C CA . ILE A 1 139 ? -2.316 0.004 1.799 1.00 59.78 139 ILE A CA 1
ATOM 1086 C C . ILE A 1 139 ? -2.056 -0.615 3.164 1.00 59.78 139 ILE A C 1
ATOM 1088 O O . ILE A 1 139 ? -0.908 -0.824 3.553 1.00 59.78 139 ILE A O 1
ATOM 1092 N N . LEU A 1 140 ? -3.146 -0.933 3.859 1.00 71.12 140 LEU A N 1
ATOM 1093 C CA . LEU A 1 140 ? -3.147 -1.567 5.166 1.00 71.12 140 LEU A CA 1
ATOM 1094 C C . LEU A 1 140 ? -4.227 -2.654 5.231 1.00 71.12 140 LEU A C 1
ATOM 1096 O O . LEU A 1 140 ? -5.414 -2.350 5.313 1.00 71.12 140 LEU A O 1
ATOM 1100 N N . ASP A 1 141 ? -3.818 -3.921 5.228 1.00 70.75 141 ASP A N 1
ATOM 1101 C CA . ASP A 1 141 ? -4.718 -5.056 5.463 1.00 70.75 141 ASP A CA 1
ATOM 1102 C C . ASP A 1 141 ? -4.276 -5.815 6.719 1.00 70.75 141 ASP A C 1
ATOM 1104 O O . ASP A 1 141 ? -3.194 -6.403 6.764 1.00 70.75 141 ASP A O 1
ATOM 1108 N N . LEU A 1 142 ? -5.117 -5.756 7.748 1.00 75.75 142 LEU A N 1
ATOM 1109 C CA . LEU A 1 142 ? -4.959 -6.386 9.057 1.00 75.75 142 LEU A CA 1
ATOM 1110 C C . LEU A 1 142 ? -6.130 -7.330 9.364 1.00 75.75 142 LEU A C 1
ATOM 1112 O O . LEU A 1 142 ? -6.388 -7.632 10.533 1.00 75.75 142 LEU A O 1
ATOM 1116 N N . ASN A 1 143 ? -6.891 -7.756 8.353 1.00 75.81 143 ASN A N 1
ATOM 1117 C CA . ASN A 1 143 ? -8.093 -8.543 8.596 1.00 75.81 143 ASN A CA 1
ATOM 1118 C C . ASN A 1 143 ? -7.805 -9.904 9.260 1.00 75.81 143 ASN A C 1
ATOM 1120 O O . ASN A 1 143 ? -6.703 -10.431 9.159 1.00 75.81 143 ASN A O 1
ATOM 1124 N N . HIS A 1 144 ? -8.806 -10.484 9.928 1.00 76.50 144 HIS A N 1
ATOM 1125 C CA . HIS A 1 144 ? -8.755 -11.833 10.520 1.00 76.50 144 HIS A CA 1
ATOM 1126 C C . HIS A 1 144 ? -7.611 -12.047 11.522 1.00 76.50 144 HIS A C 1
ATOM 1128 O O . HIS A 1 144 ? -6.913 -13.060 11.473 1.00 76.50 144 HIS A O 1
ATOM 1134 N N . ASN A 1 145 ? -7.466 -11.113 12.460 1.00 77.38 145 ASN A N 1
ATOM 1135 C CA . ASN A 1 145 ? -6.505 -11.189 13.556 1.00 77.38 145 ASN A CA 1
ATOM 1136 C C . ASN A 1 145 ? -7.207 -11.048 14.924 1.00 77.38 145 ASN A C 1
ATOM 1138 O O . ASN A 1 145 ? -8.432 -11.016 15.040 1.00 77.38 145 ASN A O 1
ATOM 1142 N N . GLY A 1 146 ? -6.428 -11.027 16.005 1.00 77.88 146 GLY A N 1
ATOM 1143 C CA . GLY A 1 146 ? -6.904 -10.816 17.373 1.00 77.88 146 GLY A CA 1
ATOM 1144 C C . GLY A 1 146 ? -6.641 -9.404 17.898 1.00 77.88 146 GLY A C 1
ATOM 1145 O O . GLY A 1 146 ? -6.527 -9.239 19.111 1.00 77.88 146 GLY A O 1
ATOM 1146 N N . ILE A 1 147 ? -6.498 -8.409 17.018 1.00 83.38 147 ILE A N 1
ATOM 1147 C CA . ILE A 1 147 ? -6.072 -7.049 17.376 1.00 83.38 147 ILE A CA 1
ATOM 1148 C C . ILE A 1 147 ? -7.169 -6.357 18.192 1.00 83.38 147 ILE A C 1
ATOM 1150 O O . ILE A 1 147 ? -8.352 -6.450 17.860 1.00 83.38 147 ILE A O 1
ATOM 1154 N N . ILE A 1 148 ? -6.766 -5.673 19.261 1.00 85.12 148 ILE A N 1
ATOM 1155 C CA . ILE A 1 148 ? -7.639 -4.944 20.190 1.00 85.12 148 ILE A CA 1
ATOM 1156 C C . ILE A 1 148 ? -7.362 -3.436 20.127 1.00 85.12 148 ILE A C 1
ATOM 1158 O O . ILE A 1 148 ? -6.452 -2.989 19.431 1.00 85.12 148 ILE A O 1
ATOM 1162 N N . GLY A 1 149 ? -8.144 -2.648 20.866 1.00 92.62 149 GLY A N 1
ATOM 1163 C CA . GLY A 1 149 ? -7.975 -1.196 20.942 1.00 92.62 149 GLY A CA 1
ATOM 1164 C C . GLY A 1 149 ? -8.735 -0.437 19.857 1.00 92.62 149 GLY A C 1
ATOM 1165 O O . GLY A 1 149 ? -9.658 -0.970 19.246 1.00 92.62 149 GLY A O 1
ATOM 1166 N N . SER A 1 150 ? -8.368 0.823 19.649 1.00 96.19 150 SER A N 1
ATOM 1167 C CA . SER A 1 150 ? -9.006 1.755 18.714 1.00 96.19 150 SER A CA 1
ATOM 1168 C C . SER A 1 150 ? -8.143 2.030 17.483 1.00 96.19 150 SER A C 1
ATOM 1170 O O . SER A 1 150 ? -6.926 1.861 17.512 1.00 96.19 150 SER A O 1
ATOM 1172 N N . ILE A 1 151 ? -8.773 2.478 16.394 1.00 95.50 151 ILE A N 1
ATOM 1173 C CA . ILE A 1 151 ? -8.053 2.972 15.214 1.00 95.50 151 ILE A CA 1
ATOM 1174 C C . ILE A 1 151 ? -7.437 4.343 15.564 1.00 95.50 151 ILE A C 1
ATOM 1176 O O . ILE A 1 151 ? -8.189 5.250 15.927 1.00 95.50 151 ILE A O 1
ATOM 1180 N N . PRO A 1 152 ? -6.108 4.535 15.450 1.00 94.00 152 PRO A N 1
ATOM 1181 C CA . PRO A 1 152 ? -5.465 5.803 15.796 1.00 94.00 152 PRO A CA 1
ATOM 1182 C C . PRO A 1 152 ? -5.919 6.969 14.910 1.00 94.00 152 PRO A C 1
ATOM 1184 O O . PRO A 1 152 ? -5.971 6.863 13.683 1.00 94.00 152 PRO A O 1
ATOM 1187 N N . VAL A 1 153 ? -6.176 8.133 15.517 1.00 93.88 153 VAL A N 1
ATOM 1188 C CA . VAL A 1 153 ? -6.596 9.354 14.799 1.00 93.88 153 VAL A CA 1
ATOM 1189 C C . VAL A 1 153 ? -5.563 9.822 13.770 1.00 93.88 153 VAL A C 1
ATOM 1191 O O . VAL A 1 153 ? -5.911 10.395 12.742 1.00 93.88 153 VAL A O 1
ATOM 1194 N N . GLN A 1 154 ? -4.287 9.530 14.004 1.00 87.88 154 GLN A N 1
ATOM 1195 C CA . GLN A 1 154 ? -3.163 9.886 13.143 1.00 87.88 154 GLN A CA 1
ATOM 1196 C C . GLN A 1 154 ? -3.287 9.259 11.746 1.00 87.88 154 GLN A C 1
ATOM 1198 O O . GLN A 1 154 ? -2.751 9.798 10.778 1.00 87.88 154 GLN A O 1
ATOM 1203 N N . TRP A 1 155 ? -4.029 8.155 11.618 1.00 89.81 155 TRP A N 1
ATOM 1204 C CA . TRP A 1 155 ? -4.254 7.466 10.349 1.00 89.81 155 TRP A CA 1
ATOM 1205 C C . TRP A 1 155 ? -5.233 8.213 9.433 1.00 89.81 155 TRP A C 1
ATOM 1207 O O . TRP A 1 155 ? -5.333 7.904 8.255 1.00 89.81 155 TRP A O 1
ATOM 1217 N N . THR A 1 156 ? -5.918 9.247 9.927 1.00 91.81 156 THR A N 1
ATOM 1218 C CA . THR A 1 156 ? -6.679 10.168 9.062 1.00 91.81 156 THR A CA 1
ATOM 1219 C C . THR A 1 156 ? -5.767 10.960 8.117 1.00 91.81 156 THR A C 1
ATOM 1221 O O . THR A 1 156 ? -6.214 11.432 7.077 1.00 91.81 156 THR A O 1
ATOM 1224 N N . GLY A 1 157 ? -4.478 11.098 8.446 1.00 85.44 157 GLY A N 1
ATOM 1225 C CA . GLY A 1 157 ? -3.498 11.812 7.628 1.00 85.44 157 GLY A CA 1
ATOM 1226 C C . GLY A 1 157 ? -2.793 10.960 6.571 1.00 85.44 157 GLY A C 1
ATOM 1227 O O . GLY A 1 157 ? -1.871 11.465 5.933 1.00 85.44 157 GLY A O 1
ATOM 1228 N N . THR A 1 158 ? -3.151 9.683 6.406 1.00 76.69 158 THR A N 1
ATOM 1229 C CA . THR A 1 158 ? -2.466 8.784 5.467 1.00 76.69 158 THR A CA 1
ATOM 1230 C C . THR A 1 158 ? -3.194 8.687 4.122 1.00 76.69 158 THR A C 1
ATOM 1232 O O . THR A 1 158 ? -4.427 8.724 4.067 1.00 76.69 158 THR A O 1
ATOM 1235 N N . PRO A 1 159 ? -2.457 8.539 3.004 1.00 77.81 159 PRO A N 1
ATOM 1236 C CA . PRO A 1 159 ? -3.020 8.432 1.662 1.00 77.81 159 PRO A CA 1
ATOM 1237 C C . PRO A 1 159 ? -3.494 7.000 1.358 1.00 77.81 159 PRO A C 1
ATOM 1239 O O . PRO A 1 159 ? -3.220 6.473 0.278 1.00 77.81 159 PRO A O 1
ATOM 1242 N N . LEU A 1 160 ? -4.183 6.358 2.309 1.00 72.19 160 LEU A N 1
ATOM 1243 C CA . LEU A 1 160 ? -4.647 4.978 2.173 1.00 72.19 160 LEU A CA 1
ATOM 1244 C C . LEU A 1 160 ? -5.593 4.840 0.968 1.00 72.19 160 LEU A C 1
ATOM 1246 O O . LEU A 1 160 ? -6.583 5.553 0.844 1.00 72.19 160 LEU A O 1
ATOM 1250 N N . GLN A 1 161 ? -5.288 3.884 0.102 1.00 71.19 161 GLN A N 1
ATOM 1251 C CA . GLN A 1 161 ? -6.056 3.454 -1.064 1.00 71.19 161 GLN A CA 1
ATOM 1252 C C . GLN A 1 161 ? -6.729 2.100 -0.831 1.00 71.19 161 GLN A C 1
ATOM 1254 O O . GLN A 1 161 ? -7.791 1.835 -1.383 1.00 71.19 161 GLN A O 1
ATOM 1259 N N . ILE A 1 162 ? -6.127 1.235 -0.009 1.00 69.38 162 ILE A N 1
ATOM 1260 C CA . ILE A 1 162 ? -6.720 -0.040 0.401 1.00 69.38 162 ILE A CA 1
ATOM 1261 C C . ILE A 1 162 ? -6.593 -0.161 1.917 1.00 69.38 162 ILE A C 1
ATOM 1263 O O . ILE A 1 162 ? -5.507 -0.037 2.477 1.00 69.38 162 ILE A O 1
ATOM 1267 N N . PHE A 1 163 ? -7.711 -0.415 2.584 1.00 80.81 163 PHE A N 1
ATOM 1268 C CA . PHE A 1 163 ? -7.770 -0.535 4.031 1.00 80.81 163 PHE A CA 1
ATOM 1269 C C . PHE A 1 163 ? -8.734 -1.650 4.422 1.00 80.81 163 PHE A C 1
ATOM 1271 O O . PHE A 1 163 ? -9.864 -1.693 3.930 1.00 80.81 163 PHE A O 1
ATOM 1278 N N . ASN A 1 164 ? -8.305 -2.550 5.303 1.00 81.12 164 ASN A N 1
ATOM 1279 C CA . ASN A 1 164 ? -9.161 -3.590 5.856 1.00 81.12 164 ASN A CA 1
ATOM 1280 C C . ASN A 1 164 ? -8.676 -4.008 7.250 1.00 81.12 164 ASN A C 1
ATOM 1282 O O . ASN A 1 164 ? -7.573 -4.513 7.407 1.00 81.12 164 ASN A O 1
ATOM 1286 N N . VAL A 1 165 ? -9.513 -3.822 8.264 1.00 89.62 165 VAL A N 1
ATOM 1287 C CA . VAL A 1 165 ? -9.276 -4.245 9.655 1.00 89.62 165 VAL A CA 1
ATOM 1288 C C . VAL A 1 165 ? -10.378 -5.184 10.151 1.00 89.62 165 VAL A C 1
ATOM 1290 O O . VAL A 1 165 ? -10.561 -5.376 11.355 1.00 89.62 165 VAL A O 1
ATOM 1293 N N . SER A 1 166 ? -11.144 -5.766 9.228 1.00 85.81 166 SER A N 1
ATOM 1294 C CA . SER A 1 166 ? -12.274 -6.635 9.550 1.00 85.81 166 SER A CA 1
ATOM 1295 C C . SER A 1 166 ? -11.854 -7.895 10.307 1.00 85.81 166 SER A C 1
ATOM 1297 O O . SER A 1 166 ? -10.708 -8.329 10.236 1.00 85.81 166 SER A O 1
ATOM 1299 N N . TYR A 1 167 ? -12.786 -8.511 11.031 1.00 84.75 167 TYR A N 1
ATOM 1300 C CA . TYR A 1 167 ? -12.540 -9.720 11.820 1.00 84.75 167 TYR A CA 1
ATOM 1301 C C . TYR A 1 167 ? -11.397 -9.537 12.833 1.00 84.75 167 TYR A C 1
ATOM 1303 O O . TYR A 1 167 ? -10.459 -10.329 12.875 1.00 84.75 167 TYR A O 1
ATOM 1311 N N . ASN A 1 168 ? -11.493 -8.481 13.642 1.00 87.81 168 ASN A N 1
ATOM 1312 C CA . ASN A 1 168 ? -10.631 -8.219 14.795 1.00 87.81 168 ASN A CA 1
ATOM 1313 C C . ASN A 1 168 ? -11.487 -7.988 16.056 1.00 87.81 168 ASN A C 1
ATOM 1315 O O . ASN A 1 168 ? -12.679 -8.300 16.097 1.00 87.81 168 ASN A O 1
ATOM 1319 N N . ARG A 1 169 ? -10.875 -7.485 17.128 1.00 93.31 169 ARG A N 1
ATOM 1320 C CA . ARG A 1 169 ? -11.526 -7.135 18.397 1.00 93.31 169 ARG A CA 1
ATOM 1321 C C . ARG A 1 169 ? -11.384 -5.634 18.689 1.00 93.31 169 ARG A C 1
ATOM 1323 O O . ARG A 1 169 ? -11.248 -5.245 19.848 1.00 93.31 169 ARG A O 1
ATOM 1330 N N . LEU A 1 170 ? -11.395 -4.806 17.641 1.00 95.75 170 LEU A N 1
ATOM 1331 C CA . LEU A 1 170 ? -11.274 -3.353 17.759 1.00 95.75 170 LEU A CA 1
ATOM 1332 C C . LEU A 1 170 ? -12.541 -2.739 18.357 1.00 95.75 170 LEU A C 1
ATOM 1334 O O . LEU A 1 170 ? -13.653 -3.166 18.037 1.00 95.75 170 LEU A O 1
ATOM 1338 N N . CYS A 1 171 ? -12.357 -1.706 19.176 1.00 96.25 171 CYS A N 1
ATOM 1339 C CA . CYS A 1 171 ? -13.402 -0.952 19.859 1.00 96.25 171 CYS A CA 1
ATOM 1340 C C . CYS A 1 171 ? -13.235 0.561 19.670 1.00 96.25 171 CYS A C 1
ATOM 1342 O O . CYS A 1 171 ? -12.124 1.062 19.508 1.00 96.25 171 CYS A O 1
ATOM 1344 N N . GLY A 1 172 ? -14.339 1.298 19.802 1.00 96.69 172 GLY A N 1
ATOM 1345 C CA . GLY A 1 172 ? -14.351 2.762 19.822 1.00 96.69 172 GLY A CA 1
ATOM 1346 C C . GLY A 1 172 ? -14.842 3.398 18.522 1.00 96.69 172 GLY A C 1
ATOM 1347 O O . GLY A 1 172 ? -15.279 2.714 17.597 1.00 96.69 172 GLY A O 1
ATOM 1348 N N . CYS A 1 173 ? -14.797 4.730 18.476 1.00 97.06 173 CYS A N 1
ATOM 1349 C CA . CYS A 1 173 ? -15.198 5.494 17.296 1.00 97.06 173 CYS A CA 1
ATOM 1350 C C . CYS A 1 173 ? -14.151 5.349 16.185 1.00 97.06 173 CYS A C 1
ATOM 1352 O O . CYS A 1 173 ? -12.963 5.556 16.436 1.00 97.06 173 CYS A O 1
ATOM 1354 N N . ILE A 1 174 ? -14.584 5.085 14.953 1.00 97.50 174 ILE A N 1
ATOM 1355 C CA . ILE A 1 174 ? -13.742 5.255 13.767 1.00 97.50 174 ILE A CA 1
ATOM 1356 C C . ILE A 1 174 ? -13.391 6.749 13.659 1.00 97.50 174 ILE A C 1
ATOM 1358 O O . ILE A 1 174 ? -14.305 7.579 13.652 1.00 97.50 174 ILE A O 1
ATOM 1362 N N . PRO A 1 175 ? -12.099 7.125 13.588 1.00 96.00 175 PRO A N 1
ATOM 1363 C CA . PRO A 1 175 ? -11.709 8.522 13.469 1.00 96.00 175 PRO A CA 1
ATOM 1364 C C . PRO A 1 175 ? -12.334 9.202 12.248 1.00 96.00 175 PRO A C 1
ATOM 1366 O O . PRO A 1 175 ? -12.346 8.662 11.138 1.00 96.00 175 PRO A O 1
ATOM 1369 N N . THR A 1 176 ? -12.836 10.417 12.448 1.00 94.06 176 THR A N 1
ATOM 1370 C CA . THR A 1 176 ? -13.383 11.238 11.366 1.00 94.06 176 THR A CA 1
ATOM 1371 C C . THR A 1 176 ? -12.259 12.002 10.677 1.00 94.06 176 THR A C 1
ATOM 1373 O O . THR A 1 176 ? -11.518 12.736 11.328 1.00 94.06 176 THR A O 1
ATOM 1376 N N . GLY A 1 177 ? -12.163 11.871 9.355 1.00 87.94 177 GLY A N 1
ATOM 1377 C CA . GLY A 1 177 ? -11.192 12.587 8.529 1.00 87.94 177 GLY A CA 1
ATOM 1378 C C . GLY A 1 177 ? -10.404 11.665 7.603 1.00 87.94 177 GLY A C 1
ATOM 1379 O O . GLY A 1 177 ? -10.312 10.455 7.821 1.00 87.94 177 GLY A O 1
ATOM 1380 N N . GLY A 1 178 ? -9.832 12.256 6.554 1.00 87.75 178 GLY A N 1
ATOM 1381 C CA . GLY A 1 178 ? -9.066 11.521 5.551 1.00 87.75 178 GLY A CA 1
ATOM 1382 C C . GLY A 1 178 ? -9.867 10.420 4.862 1.00 87.75 178 GLY A C 1
ATOM 1383 O O . GLY A 1 178 ? -11.066 10.554 4.634 1.00 87.75 178 GLY A O 1
ATOM 1384 N N . LYS A 1 179 ? -9.181 9.315 4.550 1.00 87.56 179 LYS A N 1
ATOM 1385 C CA . LYS A 1 179 ? -9.728 8.187 3.783 1.00 87.56 179 LYS A CA 1
ATOM 1386 C C . LYS A 1 179 ? -10.537 7.182 4.604 1.00 87.56 179 LYS A C 1
ATOM 1388 O O . LYS A 1 179 ? -11.286 6.405 4.027 1.00 87.56 179 LYS A O 1
ATOM 1393 N N . LEU A 1 180 ? -10.452 7.216 5.938 1.00 93.31 180 LEU A N 1
ATOM 1394 C CA . LEU A 1 180 ? -11.110 6.231 6.815 1.00 93.31 180 LEU A CA 1
ATOM 1395 C C . LEU A 1 180 ? -12.644 6.233 6.715 1.00 93.31 180 LEU A C 1
ATOM 1397 O O . LEU A 1 180 ? -13.283 5.261 7.083 1.00 93.31 180 LEU A O 1
ATOM 1401 N N . GLN A 1 181 ? -13.240 7.311 6.220 1.00 92.19 181 GLN A N 1
ATOM 1402 C CA . GLN A 1 181 ? -14.688 7.407 6.029 1.00 92.19 181 GLN A CA 1
ATOM 1403 C C . GLN A 1 181 ? -15.130 7.041 4.605 1.00 92.19 181 GLN A C 1
ATOM 1405 O O . GLN A 1 181 ? -16.322 6.929 4.339 1.00 92.19 181 GLN A O 1
ATOM 1410 N N . GLU A 1 182 ? -14.174 6.872 3.687 1.00 88.75 182 GLU A N 1
ATOM 1411 C CA . GLU A 1 182 ? -14.428 6.528 2.285 1.00 88.75 182 GLU A CA 1
ATOM 1412 C C . GLU A 1 182 ? -14.428 5.010 2.044 1.00 88.75 182 GLU A C 1
ATOM 1414 O O . GLU A 1 182 ? -14.964 4.550 1.036 1.00 88.75 182 GLU A O 1
ATOM 1419 N N . PHE A 1 183 ? -13.828 4.225 2.946 1.00 87.12 183 PHE A N 1
ATOM 1420 C CA . PHE A 1 183 ? -13.827 2.767 2.844 1.00 87.12 183 PHE A CA 1
ATOM 1421 C C . PHE A 1 183 ? -15.195 2.179 3.186 1.00 87.12 183 PHE A C 1
ATOM 1423 O O . PHE A 1 183 ? -15.926 2.700 4.027 1.00 87.12 183 PHE A O 1
ATOM 1430 N N . ASP A 1 184 ? -15.527 1.057 2.550 1.00 87.31 184 ASP A N 1
ATOM 1431 C CA . ASP A 1 184 ? -16.790 0.369 2.792 1.00 87.31 184 ASP A CA 1
ATOM 1432 C C . ASP A 1 184 ? -16.866 -0.195 4.224 1.00 87.31 184 ASP A C 1
ATOM 1434 O O . ASP A 1 184 ? -15.860 -0.591 4.818 1.00 87.31 184 ASP A O 1
ATOM 1438 N N . SER A 1 185 ? -18.083 -0.301 4.761 1.00 90.50 185 SER A N 1
ATOM 1439 C CA . SER A 1 185 ? -18.395 -1.003 6.012 1.00 90.50 185 SER A CA 1
ATOM 1440 C C . SER A 1 185 ? -17.727 -2.384 6.149 1.00 90.50 185 SER A C 1
ATOM 1442 O O . SER A 1 185 ? -17.311 -2.760 7.250 1.00 90.50 185 SER A O 1
ATOM 1444 N N . TYR A 1 186 ? -17.535 -3.115 5.043 1.00 85.44 186 TYR A N 1
ATOM 1445 C CA . TYR A 1 186 ? -16.833 -4.397 5.006 1.00 85.44 186 TYR A CA 1
ATOM 1446 C C . TYR A 1 186 ? -15.399 -4.310 5.532 1.00 85.44 186 TYR A C 1
ATOM 1448 O O . TYR A 1 186 ? -14.941 -5.256 6.171 1.00 85.44 186 TYR A O 1
ATOM 1456 N N . SER A 1 187 ? -14.706 -3.184 5.341 1.00 87.56 187 SER A N 1
ATOM 1457 C CA . SER A 1 187 ? -13.349 -2.964 5.856 1.00 87.56 187 SER A CA 1
ATOM 1458 C C . SER A 1 187 ? -13.281 -2.925 7.384 1.00 87.56 187 SER A C 1
ATOM 1460 O O . SER A 1 187 ? -12.204 -3.091 7.951 1.00 87.56 187 SER A O 1
ATOM 1462 N N . TYR A 1 188 ? -14.416 -2.748 8.058 1.00 94.19 188 TYR A N 1
ATOM 1463 C CA . TYR A 1 188 ? -14.530 -2.634 9.514 1.00 94.19 188 TYR A CA 1
ATOM 1464 C C . TYR A 1 188 ? -15.301 -3.802 10.139 1.00 94.19 188 TYR A C 1
ATOM 1466 O O . TYR A 1 188 ? -15.409 -3.906 11.364 1.00 94.19 188 TYR A O 1
ATOM 1474 N N . PHE A 1 189 ? -15.832 -4.690 9.300 1.00 89.50 189 PHE A N 1
ATOM 1475 C CA . PHE A 1 189 ? -16.785 -5.722 9.677 1.00 89.50 189 PHE A CA 1
ATOM 1476 C C . PHE A 1 189 ? -16.250 -6.671 10.758 1.00 89.50 189 PHE A C 1
ATOM 1478 O O . PHE A 1 189 ? -15.050 -6.892 10.879 1.00 89.50 189 PHE A O 1
ATOM 1485 N N . HIS A 1 190 ? -17.141 -7.252 11.563 1.00 92.50 190 HIS A N 1
ATOM 1486 C CA . HIS A 1 190 ? -16.789 -8.150 12.673 1.00 92.50 190 HIS A CA 1
ATOM 1487 C C . HIS A 1 190 ? -15.888 -7.566 13.781 1.00 92.50 190 HIS A C 1
ATOM 1489 O O . HIS A 1 190 ? -15.318 -8.327 14.556 1.00 92.50 190 HIS A O 1
ATOM 1495 N N . ASN A 1 191 ? -15.854 -6.244 13.953 1.00 94.56 191 ASN A N 1
ATOM 1496 C CA . ASN A 1 191 ? -15.337 -5.589 15.159 1.00 94.56 191 ASN A CA 1
ATOM 1497 C C . ASN A 1 191 ? -16.509 -5.147 16.051 1.00 94.56 191 ASN A C 1
ATOM 1499 O O . ASN A 1 191 ? -17.076 -4.077 15.860 1.00 94.56 191 ASN A O 1
ATOM 1503 N N . LYS A 1 192 ? -16.923 -5.996 17.003 1.00 90.75 192 LYS A N 1
ATOM 1504 C CA . LYS A 1 192 ? -18.219 -5.862 17.712 1.00 90.75 192 LYS A CA 1
ATOM 1505 C C . LYS A 1 192 ? -18.449 -4.533 18.445 1.00 90.75 192 LYS A C 1
ATOM 1507 O O . LYS A 1 192 ? -19.597 -4.167 18.664 1.00 90.75 192 LYS A O 1
ATOM 1512 N N . CYS A 1 193 ? -17.387 -3.872 18.888 1.00 94.88 193 CYS A N 1
ATOM 1513 C CA . CYS A 1 193 ? -17.434 -2.643 19.684 1.00 94.88 193 CYS A CA 1
ATOM 1514 C C . CYS A 1 193 ? -16.978 -1.406 18.895 1.00 94.88 193 CYS A C 1
ATOM 1516 O O . CYS A 1 193 ? -16.851 -0.329 19.479 1.00 94.88 193 CYS A O 1
ATOM 1518 N N . LEU A 1 194 ? -16.693 -1.555 17.599 1.00 96.88 194 LEU A N 1
ATOM 1519 C CA . LEU A 1 194 ? -16.335 -0.450 16.720 1.00 96.88 194 LEU A CA 1
ATOM 1520 C C . LEU A 1 194 ? -17.611 0.223 16.198 1.00 96.88 194 LEU A C 1
ATOM 1522 O O . LEU A 1 194 ? -18.592 -0.451 15.887 1.00 96.88 194 LEU A O 1
ATOM 1526 N N . CYS A 1 195 ? -17.609 1.549 16.128 1.00 96.62 195 CYS A N 1
ATOM 1527 C CA . CYS A 1 195 ? -18.776 2.345 15.753 1.00 96.62 195 CYS A CA 1
ATOM 1528 C C . CYS A 1 195 ? -18.358 3.672 15.102 1.00 96.62 195 CYS A C 1
ATOM 1530 O O . CYS A 1 195 ? -17.180 4.021 15.079 1.00 96.62 195 CYS A O 1
ATOM 1532 N N . GLY A 1 196 ? -19.324 4.436 14.596 1.00 95.38 196 GLY A N 1
ATOM 1533 C CA . GLY A 1 196 ? -19.078 5.623 13.776 1.00 95.38 196 GLY A CA 1
ATOM 1534 C C . GLY A 1 196 ? -18.990 5.254 12.298 1.00 95.38 196 GLY A C 1
ATOM 1535 O O . GLY A 1 196 ? -18.780 4.092 11.962 1.00 95.38 196 GLY A O 1
ATOM 1536 N N . ALA A 1 197 ? -19.187 6.233 11.413 1.00 94.38 197 ALA A N 1
ATOM 1537 C CA . ALA A 1 197 ? -19.211 5.981 9.974 1.00 94.38 197 ALA A CA 1
ATOM 1538 C C . ALA A 1 197 ? -17.925 5.240 9.517 1.00 94.38 197 ALA A C 1
ATOM 1540 O O . ALA A 1 197 ? -16.858 5.461 10.103 1.00 94.38 197 ALA A O 1
ATOM 1541 N N . PRO A 1 198 ? -18.025 4.308 8.547 1.00 94.31 198 PRO A N 1
ATOM 1542 C CA . PRO A 1 198 ? -19.225 3.889 7.801 1.00 94.31 198 PRO A CA 1
ATOM 1543 C C . PRO A 1 198 ? -20.167 2.922 8.553 1.00 94.31 198 PRO A C 1
ATOM 1545 O O . PRO A 1 198 ? -21.138 2.443 7.972 1.00 94.31 198 PRO A O 1
ATOM 1548 N N . LEU A 1 199 ? -19.892 2.600 9.820 1.00 94.62 199 LEU A N 1
ATOM 1549 C CA . LEU A 1 199 ? -20.754 1.767 10.661 1.00 94.62 199 LEU A CA 1
ATOM 1550 C C . LEU A 1 199 ? -21.858 2.590 11.347 1.00 94.62 199 LEU A C 1
ATOM 1552 O O . LEU A 1 199 ? -21.956 3.814 11.205 1.00 94.62 199 LEU A O 1
ATOM 1556 N N . ASP A 1 200 ? -22.680 1.900 12.139 1.00 94.06 200 ASP A N 1
ATOM 1557 C CA . ASP A 1 200 ? -23.675 2.523 13.006 1.00 94.06 200 ASP A CA 1
ATOM 1558 C C . ASP A 1 200 ? -23.040 3.539 13.960 1.00 94.06 200 ASP A C 1
ATOM 1560 O O . ASP A 1 200 ? -21.908 3.384 14.430 1.00 94.06 200 ASP A O 1
ATOM 1564 N N . ARG A 1 201 ? -23.798 4.589 14.288 1.00 93.38 201 ARG A N 1
ATOM 1565 C CA . ARG A 1 201 ? -23.350 5.629 15.219 1.00 93.38 201 ARG A CA 1
ATOM 1566 C C . ARG A 1 201 ? -23.010 5.034 16.584 1.00 93.38 201 ARG A C 1
ATOM 1568 O O . ARG A 1 201 ? -23.698 4.142 17.080 1.00 93.38 201 ARG A O 1
ATOM 1575 N N . CYS A 1 202 ? -21.973 5.583 17.205 1.00 91.00 202 CYS A N 1
ATOM 1576 C CA . CYS A 1 202 ? -21.640 5.264 18.585 1.00 91.00 202 CYS A CA 1
ATOM 1577 C C . CYS A 1 202 ? -22.781 5.667 19.524 1.00 91.00 202 CYS A C 1
ATOM 1579 O O . CYS A 1 202 ? -23.447 6.680 19.294 1.00 91.00 202 CYS A O 1
ATOM 1581 N N . LYS A 1 203 ? -23.011 4.831 20.538 1.00 81.94 203 LYS A N 1
ATOM 1582 C CA . LYS A 1 203 ? -24.029 5.038 21.571 1.00 81.94 203 LYS A CA 1
ATOM 1583 C C . LYS A 1 203 ? -23.489 5.873 22.719 1.00 81.94 203 LYS A C 1
ATOM 1585 O O . LYS A 1 203 ? -22.283 5.723 23.015 1.00 81.94 203 LYS A O 1
#

Foldseek 3Di:
DWWFWDDPDPDGDTPDPDPDDPDAPQFKKKKKAFDDPVDDPVVVQVQVCVLLVVLADWPDKDDDPDPRGIIITGGDDDNSQVVQCVQAQPDTPNTGMGIDIPHSPLDDDPDRDDPDDDDQRDADEEEQQGGDDDLARAEDAQERYAYEEEHYLVCLSHNHPYAAHENYQYADEQHDHHCSQVDDPRSHHHNVHYAYPVHHHDD

InterPro domains:
  IPR032675 Leucine-rich repeat domain superfamily [G3DSA:3.80.10.10] (112-203)
  IPR035979 RNA-binding domain superfamily [SSF54928] (40-124)

pLDDT: mean 71.74, std 21.8, range [24.42, 97.5]

Radius of gyration: 21.41 Å; chains: 1; bounding box: 47×38×64 Å

Organism: Brassica cretica (NCBI:txid69181)

Sequence (203 aa):
MQLSGTDVGGWNVTVKPYPFLEDADWDPVAIVQGYDTCLGKTDIKRMLFDHFSSCGQIKDIKFQRSSIGLASVYLYGEGAEDKVLDLDGSYMGGCKILVKLIPSSGIYTVHPRSRHLGWPRNMFQFDLSRVEIPKTLGILDLNHNGIIGSIPVQWTGTPLQIFNVSYNRLCGCIPTGGKLQEFDSYSYFHNKCLCGAPLDRCK

Secondary structure (DSSP, 8-state):
-------TTS-----------S--S---EEEEE-S-TTS-HHHHHHHHHHHHTTTSEEEEEEE-SSTT--EEEEEESTTHHHHHHTTTT-EETTEEPEEEEE---SEEE-------SS--S-----BGGG----TT--EEE--SS--EE---GGGGGS--SEEE--SSEEEEEPPPSGGGGTS-GGGGTT-TEEESTTSPPP-